Protein AF-0000000087246710 (afdb_homodimer)

Foldseek 3Di:
DDDPPPPDPPPPPPPPPPPPPPVPPPDDDFDKDKDKAKKKWKAFCDDPPHFKDWDDFDPAPQRAFTKMWGFIFIWRDQDPVPTDGFWTWTGMWGQHDNVHGKIWDWTWTATPDPPRHRKTFTWTDIDDPAWDKIWGQAMDDQAGRKTWMWTWGWDPDDDPSMTMIIIITIMMGGGDPPD/DDPPPPPDPPPPPPPPPPPPPPPPPPDDDFDKDKDKAKKKWKAFCDDPPHFKDWPDFDPAPQRAFTKMWGFIFIWRDQDPVPTDGFWTWTGMWGQHDNVHGKIWDWTWTATPDPPRHRKTFTWTDIDDDAWDKIWGCAMDDQQGRKTWMWIWGWDPDDDPSMTMIIIITIIMGGGPPPD

Organism: Triticum turgidum subsp. durum (NCBI:txid4567)

Secondary structure (DSSP, 8-state):
---------------------------B---EEEEEEEEEEEEE-SSTT--EEEEE---SGGGTT-EEEEEEEEESSS-TTTPPEEEEEEEEEEE--TTS-EEEEEEEEEE-STTTTT-EEEEEEEEESSEEEEEEEEEEGGGTT-EEEEEEEEPSSPPTTEEEEEEEEEEEEEPP---/-------------------------------EEEEEEEEEEEEE-SSTT--EEEEE---SGGGTT-EEEEEEEEESSS-TTTPPEEEEEEEEEEE--TTS--EEEEEEEEE-STTTTT-EEEEEEEE-SSEEEEEEEEEEGGGTT-EEEEEEEEPSSPPTTEEEEEEEEEEEEE-----

pLDDT: mean 86.47, std 16.84, range [35.5, 98.81]

InterPro domains:
  IPR004265 Dirigent protein [PF03018] (36-171)
  IPR004265 Dirigent protein [PTHR21495] (32-170)
  IPR044859 Allene oxide cyclase/Dirigent protein [G3DSA:2.40.480.10] (32-168)

Structure (mmCIF, N/CA/C/O backbone):
data_AF-0000000087246710-model_v1
#
loop_
_entity.id
_entity.type
_entity.pdbx_description
1 polymer 'Dirigent protein'
#
loop_
_atom_site.group_PDB
_atom_site.id
_atom_site.type_symbol
_atom_site.label_atom_id
_atom_site.label_alt_id
_atom_site.label_comp_id
_atom_site.label_asym_id
_atom_site.label_entity_id
_atom_site.label_seq_id
_atom_site.pdbx_PDB_ins_code
_atom_site.Cartn_x
_atom_site.Cartn_y
_atom_site.Cartn_z
_atom_site.occupancy
_atom_site.B_iso_or_equiv
_atom_site.auth_seq_id
_atom_site.auth_comp_id
_atom_site.auth_asym_id
_atom_site.auth_atom_id
_atom_site.pdbx_PDB_model_num
ATOM 1 N N . MET A 1 1 ? -37.062 78.188 46.312 1 36.69 1 MET A N 1
ATOM 2 C CA . MET A 1 1 ? -35.906 77.312 46.438 1 36.69 1 MET A CA 1
ATOM 3 C C . MET A 1 1 ? -35.906 76.25 45.344 1 36.69 1 MET A C 1
ATOM 5 O O . MET A 1 1 ? -36.844 75.438 45.25 1 36.69 1 MET A O 1
ATOM 9 N N . GLY A 1 2 ? -35.188 76.5 44.219 1 45.28 2 GLY A N 1
ATOM 10 C CA . GLY A 1 2 ? -35.094 75.75 42.969 1 45.28 2 GLY A CA 1
ATOM 11 C C . GLY A 1 2 ? -34.531 74.375 43.094 1 45.28 2 GLY A C 1
ATOM 12 O O . GLY A 1 2 ? -33.531 74.188 43.812 1 45.28 2 GLY A O 1
ATOM 13 N N . ARG A 1 3 ? -35.344 73.312 42.969 1 50.38 3 ARG A N 1
ATOM 14 C CA . ARG A 1 3 ? -35 71.875 43.094 1 50.38 3 ARG A CA 1
ATOM 15 C C . ARG A 1 3 ? -33.969 71.5 42.031 1 50.38 3 ARG A C 1
ATOM 17 O O . ARG A 1 3 ? -34.188 71.688 40.844 1 50.38 3 ARG A O 1
ATOM 24 N N . PRO A 1 4 ? -32.656 71.312 42.375 1 53.56 4 PRO A N 1
ATOM 25 C CA . PRO A 1 4 ? -31.672 70.875 41.375 1 53.56 4 PRO A CA 1
ATOM 26 C C . PRO A 1 4 ? -32.031 69.5 40.75 1 53.56 4 PRO A C 1
ATOM 28 O O . PRO A 1 4 ? -32.5 68.625 41.469 1 53.56 4 PRO A O 1
ATOM 31 N N . SER A 1 5 ? -32.5 69.438 39.5 1 55.38 5 SER A N 1
ATOM 32 C CA . SER A 1 5 ? -32.719 68.25 38.719 1 55.38 5 SER A CA 1
ATOM 33 C C . SER A 1 5 ? -31.422 67.438 38.562 1 55.38 5 SER A C 1
ATOM 35 O O . SER A 1 5 ? -30.422 68 38.094 1 55.38 5 SER A O 1
ATOM 37 N N . ARG A 1 6 ? -31.156 66.438 39.438 1 51.66 6 ARG A N 1
ATOM 38 C CA . ARG A 1 6 ? -29.984 65.625 39.344 1 51.66 6 ARG A CA 1
ATOM 39 C C . ARG A 1 6 ? -30 64.75 38.062 1 51.66 6 ARG A C 1
ATOM 41 O O . ARG A 1 6 ? -30.969 64.062 37.781 1 51.66 6 ARG A O 1
ATOM 48 N N . VAL A 1 7 ? -29.344 65.312 37 1 55.69 7 VAL A N 1
ATOM 49 C CA . VAL A 1 7 ? -29.109 64.5 35.781 1 55.69 7 VAL A CA 1
ATOM 50 C C . VAL A 1 7 ? -28.312 63.25 36.094 1 55.69 7 VAL A C 1
ATOM 52 O O . VAL A 1 7 ? -27.234 63.344 36.719 1 55.69 7 VAL A O 1
ATOM 55 N N . LEU A 1 8 ? -28.984 62.156 36.312 1 56.66 8 LEU A N 1
ATOM 56 C CA . LEU A 1 8 ? -28.328 60.844 36.469 1 56.66 8 LEU A CA 1
ATOM 57 C C . LEU A 1 8 ? -27.469 60.5 35.281 1 56.66 8 LEU A C 1
ATOM 59 O O . LEU A 1 8 ? -27.953 60.562 34.125 1 56.66 8 LEU A O 1
ATOM 63 N N . PRO A 1 9 ? -26.078 60.531 35.344 1 56.28 9 PRO A N 1
ATOM 64 C CA . PRO A 1 9 ? -25.234 60.125 34.219 1 56.28 9 PRO A CA 1
ATOM 65 C C . PRO A 1 9 ? -25.5 58.719 33.781 1 56.28 9 PRO A C 1
ATOM 67 O O . PRO A 1 9 ? -25.703 57.812 34.594 1 56.28 9 PRO A O 1
ATOM 70 N N . ILE A 1 10 ? -26.172 58.469 32.625 1 57 10 ILE A N 1
ATOM 71 C CA . ILE A 1 10 ? -26.297 57.188 31.969 1 57 10 ILE A CA 1
ATOM 72 C C . ILE A 1 10 ? -24.906 56.625 31.672 1 57 10 ILE A C 1
ATOM 74 O O . ILE A 1 10 ? -24.141 57.219 30.922 1 57 10 ILE A O 1
ATOM 78 N N . ILE A 1 11 ? -24.312 55.844 32.625 1 55 11 ILE A N 1
ATOM 79 C CA . ILE A 1 11 ? -23.094 55.062 32.344 1 55 11 ILE A CA 1
ATOM 80 C C . ILE A 1 11 ? -23.344 54.094 31.172 1 55 11 ILE A C 1
ATOM 82 O O . ILE A 1 11 ? -24.172 53.188 31.281 1 55 11 ILE A O 1
ATOM 86 N N . LEU A 1 12 ? -23.031 54.5 29.938 1 54.19 12 LEU A N 1
ATOM 87 C CA . LEU A 1 12 ? -22.969 53.594 28.766 1 54.19 12 LEU A CA 1
ATOM 88 C C . LEU A 1 12 ? -21.969 52.5 29 1 54.19 12 LEU A C 1
ATOM 90 O O . LEU A 1 12 ? -20.75 52.719 29.047 1 54.19 12 LEU A O 1
ATOM 94 N N . VAL A 1 13 ? -22.375 51.375 29.688 1 51.31 13 VAL A N 1
ATOM 95 C CA . VAL A 1 13 ? -21.562 50.188 29.75 1 51.31 13 VAL A CA 1
ATOM 96 C C . VAL A 1 13 ? -21.328 49.625 28.344 1 51.31 13 VAL A C 1
ATOM 98 O O . VAL A 1 13 ? -22.266 49.156 27.688 1 51.31 13 VAL A O 1
ATOM 101 N N . LEU A 1 14 ? -20.297 50.062 27.672 1 52.59 14 LEU A N 1
ATOM 102 C CA . LEU A 1 14 ? -19.781 49.438 26.469 1 52.59 14 LEU A CA 1
ATOM 103 C C . LEU A 1 14 ? -19.438 47.969 26.734 1 52.59 14 LEU A C 1
ATOM 105 O O . LEU A 1 14 ? -18.5 47.656 27.469 1 52.59 14 LEU A O 1
ATOM 109 N N . HIS A 1 15 ? -20.422 47.094 26.578 1 53.16 15 HIS A N 1
ATOM 110 C CA . HIS A 1 15 ? -20.141 45.656 26.5 1 53.16 15 HIS A CA 1
ATOM 111 C C . HIS A 1 15 ? -19.172 45.344 25.359 1 53.16 15 HIS A C 1
ATOM 113 O O . HIS A 1 15 ? -19.531 45.469 24.188 1 53.16 15 HIS A O 1
ATOM 119 N N . PHE A 1 16 ? -17.844 45.375 25.594 1 48.47 16 PHE A N 1
ATOM 120 C CA . PHE A 1 16 ? -16.859 44.781 24.719 1 48.47 16 PHE A CA 1
ATOM 121 C C . PHE A 1 16 ? -17.109 43.312 24.516 1 48.47 16 PHE A C 1
ATOM 123 O O . PHE A 1 16 ? -16.922 42.5 25.438 1 48.47 16 PHE A O 1
ATOM 130 N N . ILE A 1 17 ? -18.016 42.906 23.562 1 49 17 ILE A N 1
ATOM 131 C CA . ILE A 1 17 ? -18.109 41.531 23.109 1 49 17 ILE A CA 1
ATOM 132 C C . ILE A 1 17 ? -16.734 41.062 22.609 1 49 17 ILE A C 1
ATOM 134 O O . ILE A 1 17 ? -16.266 41.5 21.547 1 49 17 ILE A O 1
ATOM 138 N N . LEU A 1 18 ? -15.789 40.688 23.469 1 47.12 18 LEU A N 1
ATOM 139 C CA . LEU A 1 18 ? -14.664 39.844 23.016 1 47.12 18 LEU A CA 1
ATOM 140 C C . LEU A 1 18 ? -15.148 38.656 22.203 1 47.12 18 LEU A C 1
ATOM 142 O O . LEU A 1 18 ? -15.734 37.719 22.75 1 47.12 18 LEU A O 1
ATOM 146 N N . SER A 1 19 ? -15.414 38.906 20.922 1 50.22 19 SER A N 1
ATOM 147 C CA . SER A 1 19 ? -15.531 37.781 20.016 1 50.22 19 SER A CA 1
ATOM 148 C C . SER A 1 19 ? -14.32 36.844 20.109 1 50.22 19 SER A C 1
ATOM 150 O O . SER A 1 19 ? -13.234 37.188 19.656 1 50.22 19 SER A O 1
ATOM 152 N N . MET A 1 20 ? -14.141 36.156 21.203 1 47.19 20 MET A N 1
ATOM 153 C CA . MET A 1 20 ? -13.18 35.062 21.062 1 47.19 20 MET A CA 1
ATOM 154 C C . MET A 1 20 ? -13.43 34.281 19.781 1 47.19 20 MET A C 1
ATOM 156 O O . MET A 1 20 ? -14.469 33.594 19.641 1 47.19 20 MET A O 1
ATOM 160 N N . ALA A 1 21 ? -12.836 34.719 18.656 1 50.16 21 ALA A N 1
ATOM 161 C CA . ALA A 1 21 ? -12.773 33.812 17.516 1 50.16 21 ALA A CA 1
ATOM 162 C C . ALA A 1 21 ? -12.305 32.438 17.953 1 50.16 21 ALA A C 1
ATOM 164 O O . ALA A 1 21 ? -11.164 32.25 18.391 1 50.16 21 ALA A O 1
ATOM 165 N N . SER A 1 22 ? -13.133 31.625 18.438 1 50.34 22 SER A N 1
ATOM 166 C CA . SER A 1 22 ? -12.703 30.234 18.594 1 50.34 22 SER A CA 1
ATOM 167 C C . SER A 1 22 ? -12.102 29.703 17.297 1 50.34 22 SER A C 1
ATOM 169 O O . SER A 1 22 ? -12.648 29.922 16.203 1 50.34 22 SER A O 1
ATOM 171 N N . PRO A 1 23 ? -10.797 29.547 17.203 1 50.5 23 PRO A N 1
ATOM 172 C CA . PRO A 1 23 ? -10.398 28.875 15.961 1 50.5 23 PRO A CA 1
ATOM 173 C C . PRO A 1 23 ? -11.398 27.828 15.5 1 50.5 23 PRO A C 1
ATOM 175 O O . PRO A 1 23 ? -11.805 26.969 16.297 1 50.5 23 PRO A O 1
ATOM 178 N N . SER A 1 24 ? -12.32 28.203 14.734 1 50.56 24 SER A N 1
ATOM 179 C CA . SER A 1 24 ? -13.266 27.25 14.18 1 50.56 24 SER A CA 1
ATOM 180 C C . SER A 1 24 ? -12.562 25.953 13.766 1 50.56 24 SER A C 1
ATOM 182 O O . SER A 1 24 ? -11.734 25.953 12.852 1 50.56 24 SER A O 1
ATOM 184 N N . LEU A 1 25 ? -12.125 25.172 14.734 1 54.28 25 LEU A N 1
ATOM 185 C CA . LEU A 1 25 ? -11.719 23.812 14.359 1 54.28 25 LEU A CA 1
ATOM 186 C C . LEU A 1 25 ? -12.688 23.219 13.344 1 54.28 25 LEU A C 1
ATOM 188 O O . LEU A 1 25 ? -13.859 23 13.656 1 54.28 25 LEU A O 1
ATOM 192 N N . SER A 1 26 ? -12.586 23.719 12.141 1 62.59 26 SER A N 1
ATOM 193 C CA . SER A 1 26 ? -13.5 23.25 11.109 1 62.59 26 SER A CA 1
ATOM 194 C C . SER A 1 26 ? -13.391 21.75 10.914 1 62.59 26 SER A C 1
ATOM 196 O O . SER A 1 26 ? -12.297 21.219 10.672 1 62.59 26 SER A O 1
ATOM 198 N N . CYS A 1 27 ? -14.172 21 11.664 1 74.81 27 CYS A N 1
ATOM 199 C CA . CYS A 1 27 ? -14.352 19.562 11.461 1 74.81 27 CYS A CA 1
ATOM 200 C C . CYS A 1 27 ? -14.82 19.266 10.039 1 74.81 27 CYS A C 1
ATOM 202 O O . CYS A 1 27 ? -15.75 19.906 9.547 1 74.81 27 CYS A O 1
ATOM 204 N N . VAL A 1 28 ? -13.984 18.562 9.312 1 73.69 28 VAL A N 1
ATOM 205 C CA . VAL A 1 28 ? -14.328 18.156 7.953 1 73.69 28 VAL A CA 1
ATOM 206 C C . VAL A 1 28 ? -14.859 16.719 7.957 1 73.69 28 VAL A C 1
ATOM 208 O O . VAL A 1 28 ? -14.328 15.859 8.656 1 73.69 28 VAL A O 1
ATOM 211 N N . ILE A 1 29 ? -15.992 16.578 7.383 1 71.94 29 ILE A N 1
ATOM 212 C CA . ILE A 1 29 ? -16.5 15.234 7.109 1 71.94 29 ILE A CA 1
ATOM 213 C C . ILE A 1 29 ? -16.391 14.938 5.617 1 71.94 29 ILE A C 1
ATOM 215 O O . ILE A 1 29 ? -17.188 15.453 4.816 1 71.94 29 ILE A O 1
ATOM 219 N N . PRO A 1 30 ? -15.469 14.141 5.273 1 74.5 30 PRO A N 1
ATOM 220 C CA . PRO A 1 30 ? -15.312 13.867 3.842 1 74.5 30 PRO A CA 1
ATOM 221 C C . PRO A 1 30 ? -16.484 13.07 3.266 1 74.5 30 PRO A C 1
ATOM 223 O O . PRO A 1 30 ? -17.062 12.234 3.955 1 74.5 30 PRO A O 1
ATOM 226 N N . CYS A 1 31 ? -16.844 13.398 2.01 1 82.5 31 CYS A N 1
ATOM 227 C CA . CYS A 1 31 ? -17.844 12.641 1.288 1 82.5 31 CYS A CA 1
ATOM 228 C C . CYS A 1 31 ? -17.266 11.352 0.727 1 82.5 31 CYS A C 1
ATOM 230 O O . CYS A 1 31 ? -16.234 11.375 0.053 1 82.5 31 CYS A O 1
ATOM 232 N N . GLU A 1 32 ? -17.984 10.281 1.016 1 88.31 32 GLU A N 1
ATOM 233 C CA . GLU A 1 32 ? -17.469 8.992 0.562 1 88.31 32 GLU A CA 1
ATOM 234 C C . GLU A 1 32 ? -18.375 8.383 -0.505 1 88.31 32 GLU A C 1
ATOM 236 O O . GLU A 1 32 ? -19.594 8.594 -0.497 1 88.31 32 GLU A O 1
ATOM 241 N N . SER A 1 33 ? -17.703 7.723 -1.47 1 93.38 33 SER A N 1
ATOM 242 C CA . SER A 1 33 ? -18.375 6.887 -2.455 1 93.38 33 SER A CA 1
ATOM 243 C C . SER A 1 33 ? -18.172 5.406 -2.16 1 93.38 33 SER A C 1
ATOM 245 O O . SER A 1 33 ? -17.172 5.02 -1.562 1 93.38 33 SER A O 1
ATOM 247 N N . GLU A 1 34 ? -19.172 4.672 -2.594 1 95.38 34 GLU A N 1
ATOM 248 C CA . GLU A 1 34 ? -19.141 3.225 -2.389 1 95.38 34 GLU A CA 1
ATOM 249 C C . GLU A 1 34 ? -18.797 2.492 -3.684 1 95.38 34 GLU A C 1
ATOM 251 O O . GLU A 1 34 ? -19.203 2.922 -4.77 1 95.38 34 GLU A O 1
ATOM 256 N N . ILE A 1 35 ? -18.125 1.348 -3.551 1 95.44 35 ILE A N 1
ATOM 257 C CA . ILE A 1 35 ? -17.844 0.521 -4.719 1 95.44 35 ILE A CA 1
ATOM 258 C C . ILE A 1 35 ? -17.969 -0.956 -4.348 1 95.44 35 ILE A C 1
ATOM 260 O O . ILE A 1 35 ? -17.562 -1.363 -3.254 1 95.44 35 ILE A O 1
ATOM 264 N N . ASN A 1 36 ? -18.594 -1.71 -5.23 1 97.94 36 ASN A N 1
ATOM 265 C CA . ASN A 1 36 ? -18.656 -3.166 -5.203 1 97.94 36 ASN A CA 1
ATOM 266 C C . ASN A 1 36 ? -18.125 -3.779 -6.492 1 97.94 36 ASN A C 1
ATOM 268 O O . ASN A 1 36 ? -18.531 -3.396 -7.586 1 97.94 36 ASN A O 1
ATOM 272 N N . LEU A 1 37 ? -17.188 -4.688 -6.332 1 97.69 37 LEU A N 1
ATOM 273 C CA . LEU A 1 37 ? -16.609 -5.367 -7.488 1 97.69 37 LEU A CA 1
ATOM 274 C C . LEU A 1 37 ? -16.562 -6.875 -7.262 1 97.69 37 LEU A C 1
ATOM 276 O O . LEU A 1 37 ? -16.375 -7.332 -6.133 1 97.69 37 LEU A O 1
ATOM 280 N N . ARG A 1 38 ? -16.75 -7.562 -8.289 1 98.5 38 ARG A N 1
ATOM 281 C CA . ARG A 1 38 ? -16.453 -8.992 -8.344 1 98.5 38 ARG A CA 1
ATOM 282 C C . ARG A 1 38 ? -15.344 -9.281 -9.352 1 98.5 38 ARG A C 1
ATOM 284 O O . ARG A 1 38 ? -15.531 -9.078 -10.555 1 98.5 38 ARG A O 1
ATOM 291 N N . LEU A 1 39 ? -14.234 -9.773 -8.875 1 98.62 39 LEU A N 1
ATOM 292 C CA . LEU A 1 39 ? -13.062 -10.055 -9.695 1 98.62 39 LEU A CA 1
ATOM 293 C C . LEU A 1 39 ? -12.461 -11.406 -9.328 1 98.62 39 LEU A C 1
ATOM 295 O O . LEU A 1 39 ? -13.008 -12.133 -8.492 1 98.62 39 LEU A O 1
ATOM 299 N N . TYR A 1 40 ? -11.32 -11.711 -10.008 1 98.06 40 TYR A N 1
ATOM 300 C CA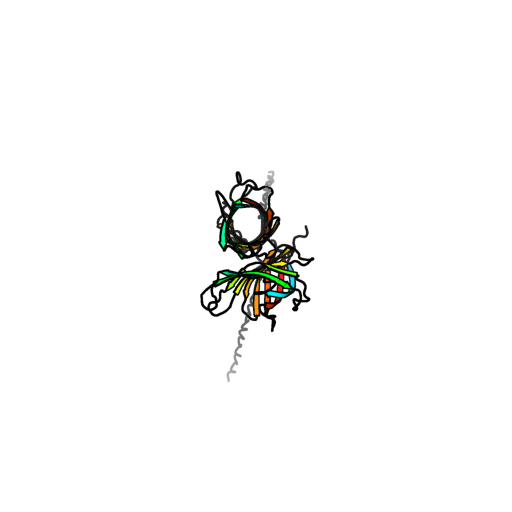 . TYR A 1 40 ? -10.68 -13 -9.773 1 98.06 40 TYR A CA 1
ATOM 301 C C . TYR A 1 40 ? -9.172 -12.859 -9.695 1 98.06 40 TYR A C 1
ATOM 303 O O . TYR A 1 40 ? -8.547 -12.266 -10.578 1 98.06 40 TYR A O 1
ATOM 311 N N . LEU A 1 41 ? -8.672 -13.398 -8.648 1 97.88 41 LEU A N 1
ATOM 312 C CA . LEU A 1 41 ? -7.227 -13.422 -8.438 1 97.88 41 LEU A CA 1
ATOM 313 C C . LEU A 1 41 ? -6.605 -14.672 -9.047 1 97.88 41 LEU A C 1
ATOM 315 O O . LEU A 1 41 ? -7 -15.789 -8.703 1 97.88 41 LEU A O 1
ATOM 319 N N . HIS A 1 42 ? -5.602 -14.422 -9.891 1 97.12 42 HIS A N 1
ATOM 320 C CA . HIS A 1 42 ? -4.945 -15.523 -10.594 1 97.12 42 HIS A CA 1
ATOM 321 C C . HIS A 1 42 ? -3.482 -15.641 -10.18 1 97.12 42 HIS A C 1
ATOM 323 O O . HIS A 1 42 ? -2.648 -14.828 -10.586 1 97.12 42 HIS A O 1
ATOM 329 N N . GLN A 1 43 ? -3.227 -16.672 -9.414 1 95.81 43 GLN A N 1
ATOM 330 C CA . GLN A 1 43 ? -1.883 -16.922 -8.906 1 95.81 43 GLN A CA 1
ATOM 331 C C . GLN A 1 43 ? -1.205 -18.047 -9.695 1 95.81 43 GLN A C 1
ATOM 333 O O . GLN A 1 43 ? -1.763 -19.141 -9.836 1 95.81 43 GLN A O 1
ATOM 338 N N . ILE A 1 44 ? -0.019 -17.734 -10.172 1 94.88 44 ILE A N 1
ATOM 339 C CA . ILE A 1 44 ? 0.782 -18.734 -10.883 1 94.88 44 ILE A CA 1
ATOM 340 C C . ILE A 1 44 ? 2.105 -18.938 -10.156 1 94.88 44 ILE A C 1
ATOM 342 O O . ILE A 1 44 ? 3.035 -18.141 -10.289 1 94.88 44 ILE A O 1
ATOM 346 N N . ALA A 1 45 ? 2.189 -20.047 -9.438 1 89.62 45 ALA A N 1
ATOM 347 C CA . ALA A 1 45 ? 3.336 -20.312 -8.57 1 89.62 45 ALA A CA 1
ATOM 348 C C . ALA A 1 45 ? 4.465 -20.984 -9.352 1 89.62 45 ALA A C 1
ATOM 350 O O . ALA A 1 45 ? 5.633 -20.891 -8.961 1 89.62 45 ALA A O 1
ATOM 351 N N . ALA A 1 46 ? 4.086 -21.594 -10.414 1 85.94 46 ALA A N 1
ATOM 352 C CA . ALA A 1 46 ? 5.094 -22.312 -11.188 1 85.94 46 ALA A CA 1
ATOM 353 C C . ALA A 1 46 ? 4.695 -22.391 -12.656 1 85.94 46 ALA A C 1
ATOM 355 O O . ALA A 1 46 ? 3.508 -22.359 -12.992 1 85.94 46 ALA A O 1
ATOM 356 N N . GLY A 1 47 ? 5.812 -22.516 -13.523 1 85.12 47 GLY A N 1
ATOM 357 C CA . GLY A 1 47 ? 5.57 -22.656 -14.953 1 85.12 47 GLY A CA 1
ATOM 358 C C . GLY A 1 47 ? 5.559 -21.328 -15.68 1 85.12 47 GLY A C 1
ATOM 359 O O . GLY A 1 47 ? 6.109 -20.328 -15.195 1 85.12 47 GLY A O 1
ATOM 360 N N . SER A 1 48 ? 4.98 -21.328 -16.859 1 86.31 48 SER A N 1
ATOM 361 C CA . SER A 1 48 ? 4.922 -20.125 -17.688 1 86.31 48 SER A CA 1
ATOM 362 C C . SER A 1 48 ? 3.984 -19.078 -17.078 1 86.31 48 SER A C 1
ATOM 364 O O . SER A 1 48 ? 2.893 -19.422 -16.609 1 86.31 48 SER A O 1
ATOM 366 N N . GLY A 1 49 ? 4.559 -17.859 -16.953 1 89.44 49 GLY A N 1
ATOM 367 C CA . GLY A 1 49 ? 3.719 -16.781 -16.453 1 89.44 49 GLY A CA 1
ATOM 368 C C . GLY A 1 49 ? 3.766 -16.656 -14.938 1 89.44 49 GLY A C 1
ATOM 369 O O . GLY A 1 49 ? 2.873 -16.062 -14.336 1 89.44 49 GLY A O 1
ATOM 370 N N . THR A 1 50 ? 4.777 -17.312 -14.398 1 92.62 50 THR A N 1
ATOM 371 C CA . THR A 1 50 ? 4.941 -17.25 -12.953 1 92.62 50 THR A CA 1
ATOM 372 C C . THR A 1 50 ? 4.918 -15.797 -12.469 1 92.62 50 THR A C 1
ATOM 374 O O . THR A 1 50 ? 5.605 -14.938 -13.031 1 92.62 50 THR A O 1
ATOM 377 N N . ASN A 1 51 ? 4.066 -15.578 -11.477 1 96.25 51 ASN A N 1
ATOM 378 C CA . ASN A 1 51 ? 3.891 -14.203 -11.023 1 96.25 51 ASN A CA 1
ATOM 379 C C . ASN A 1 51 ? 4.051 -14.094 -9.508 1 96.25 51 ASN A C 1
ATOM 381 O O . ASN A 1 51 ? 3.404 -13.258 -8.875 1 96.25 51 ASN A O 1
ATOM 385 N N . GLN A 1 52 ? 4.797 -14.969 -9 1 96 52 GLN A N 1
ATOM 386 C CA . GLN A 1 52 ? 5.27 -14.883 -7.621 1 96 52 GLN A CA 1
ATOM 387 C C . GLN A 1 52 ? 6.617 -15.586 -7.461 1 96 52 GLN A C 1
ATOM 389 O O . GLN A 1 52 ? 6.984 -16.438 -8.273 1 96 52 GLN A O 1
ATOM 394 N N . VAL A 1 53 ? 7.367 -15.188 -6.434 1 94.94 53 VAL A N 1
ATOM 395 C CA . VAL A 1 53 ? 8.656 -15.805 -6.164 1 94.94 53 VAL A CA 1
ATOM 396 C C . VAL A 1 53 ? 8.922 -15.828 -4.664 1 94.94 53 VAL A C 1
ATOM 398 O O . VAL A 1 53 ? 8.727 -14.82 -3.979 1 94.94 53 VAL A O 1
ATOM 401 N N . ALA A 1 54 ? 9.328 -17.016 -4.207 1 94.75 54 ALA A N 1
ATOM 402 C CA . ALA A 1 54 ? 9.773 -17.094 -2.818 1 94.75 54 ALA A CA 1
ATOM 403 C C . ALA A 1 54 ? 11.133 -16.406 -2.643 1 94.75 54 ALA A C 1
ATOM 405 O O . ALA A 1 54 ? 12.07 -16.688 -3.391 1 94.75 54 ALA A O 1
ATOM 406 N N . ILE A 1 55 ? 11.172 -15.539 -1.64 1 95.25 55 ILE A N 1
ATOM 407 C CA . ILE A 1 55 ? 12.438 -14.844 -1.458 1 95.25 55 ILE A CA 1
ATOM 408 C C . ILE A 1 55 ? 13.102 -15.305 -0.164 1 95.25 55 ILE A C 1
ATOM 410 O O . ILE A 1 55 ? 14.312 -15.141 0.012 1 95.25 55 ILE A O 1
ATOM 414 N N . VAL A 1 56 ? 12.422 -15.805 0.779 1 94.56 56 VAL A N 1
ATOM 415 C CA . VAL A 1 56 ? 12.906 -16.469 1.985 1 94.56 56 VAL A CA 1
ATOM 416 C C . VAL A 1 56 ? 12.234 -17.828 2.133 1 94.56 56 VAL A C 1
ATOM 418 O O . VAL A 1 56 ? 11.016 -17.922 2.246 1 94.56 56 VAL A O 1
ATOM 421 N N . ALA A 1 57 ? 13.07 -18.828 2.053 1 93.5 57 ALA A N 1
ATOM 422 C CA . ALA A 1 57 ? 12.57 -20.172 2.305 1 93.5 57 ALA A CA 1
ATOM 423 C C . ALA A 1 57 ? 12.727 -20.547 3.775 1 93.5 57 ALA A C 1
ATOM 425 O O . ALA A 1 57 ? 13.711 -20.172 4.414 1 93.5 57 ALA A O 1
ATOM 426 N N . SER A 1 58 ? 11.695 -21.266 4.227 1 94.25 58 SER A N 1
ATOM 427 C CA . SER A 1 58 ? 11.742 -21.703 5.613 1 94.25 58 SER A CA 1
ATOM 428 C C . SER A 1 58 ? 11.828 -23.234 5.703 1 94.25 58 SER A C 1
ATOM 430 O O . SER A 1 58 ? 11.18 -23.938 4.926 1 94.25 58 SER A O 1
ATOM 432 N N . ASN A 1 59 ? 12.578 -23.656 6.711 1 94.06 59 ASN A N 1
ATOM 433 C CA . ASN A 1 59 ? 12.664 -25.078 7 1 94.06 59 ASN A CA 1
ATOM 434 C C . ASN A 1 59 ? 11.758 -25.469 8.164 1 94.06 59 ASN A C 1
ATOM 436 O O . ASN A 1 59 ? 11.766 -26.625 8.602 1 94.06 59 ASN A O 1
ATOM 440 N N . GLN A 1 60 ? 11.047 -24.609 8.578 1 93.19 60 GLN A N 1
ATOM 441 C CA . GLN A 1 60 ? 10.141 -24.891 9.68 1 93.19 60 GLN A CA 1
ATOM 442 C C . GLN A 1 60 ? 8.93 -25.688 9.211 1 93.19 60 GLN A C 1
ATOM 444 O O . GLN A 1 60 ? 8.562 -25.641 8.039 1 93.19 60 GLN A O 1
ATOM 449 N N . PRO A 1 61 ? 8.32 -26.375 10.18 1 91.19 61 PRO A N 1
ATOM 450 C CA . PRO A 1 61 ? 7.082 -27.078 9.812 1 91.19 61 PRO A CA 1
ATOM 451 C C . PRO A 1 61 ? 6.07 -26.141 9.141 1 91.19 61 PRO A C 1
ATOM 453 O O . PRO A 1 61 ? 5.965 -24.969 9.5 1 91.19 61 PRO A O 1
ATOM 456 N N . ALA A 1 62 ? 5.414 -26.703 8.117 1 89.06 62 ALA A N 1
ATOM 457 C CA . ALA A 1 62 ? 4.355 -26.016 7.379 1 89.06 62 ALA A CA 1
ATOM 458 C C . ALA A 1 62 ? 4.91 -24.828 6.598 1 89.06 62 ALA A C 1
ATOM 460 O O . ALA A 1 62 ? 4.148 -24.016 6.066 1 89.06 62 ALA A O 1
ATOM 461 N N . GLY A 1 63 ? 6.211 -24.703 6.609 1 92.94 63 GLY A N 1
ATOM 462 C CA . GLY A 1 63 ? 6.828 -23.609 5.891 1 92.94 63 GLY A CA 1
ATOM 463 C C . GLY A 1 63 ? 6.723 -22.281 6.621 1 92.94 63 GLY A C 1
ATOM 464 O O . GLY A 1 63 ? 6.816 -21.219 6.004 1 92.94 63 GLY A O 1
ATOM 465 N N . PHE A 1 64 ? 6.559 -22.359 7.996 1 95.25 64 PHE A N 1
ATOM 466 C CA . PHE A 1 64 ? 6.438 -21.156 8.812 1 95.25 64 PHE A CA 1
ATOM 467 C C . PHE A 1 64 ? 7.609 -20.203 8.578 1 95.25 64 PHE A C 1
ATOM 469 O O . PHE A 1 64 ? 8.766 -20.609 8.711 1 95.25 64 PHE A O 1
ATOM 476 N N . GLY A 1 65 ? 7.246 -19.031 8.039 1 95.88 65 GLY A N 1
ATOM 477 C CA . GLY A 1 65 ? 8.289 -18.047 7.797 1 95.88 65 GLY A CA 1
ATOM 478 C C . GLY A 1 65 ? 8.625 -17.875 6.328 1 95.88 65 GLY A C 1
ATOM 479 O O . GLY A 1 65 ? 9.328 -16.938 5.949 1 95.88 65 GLY A O 1
ATOM 480 N N . THR A 1 66 ? 8.188 -18.797 5.504 1 96.06 66 THR A N 1
ATOM 481 C CA . THR A 1 66 ? 8.398 -18.609 4.074 1 96.06 66 THR A CA 1
ATOM 482 C C . THR A 1 66 ? 7.82 -17.266 3.611 1 96.06 66 THR A C 1
ATOM 484 O O . THR A 1 66 ? 6.707 -16.906 3.996 1 96.06 66 THR A O 1
ATOM 487 N N . THR A 1 67 ? 8.641 -16.516 2.891 1 96.5 67 THR A N 1
ATOM 488 C CA . THR A 1 67 ? 8.25 -15.203 2.41 1 96.5 67 THR A CA 1
ATOM 489 C C . THR A 1 67 ? 8.375 -15.125 0.891 1 96.5 67 THR A C 1
ATOM 491 O O . THR A 1 67 ? 9.359 -15.594 0.318 1 96.5 67 THR A O 1
ATOM 494 N N . ALA A 1 68 ? 7.336 -14.562 0.3 1 96.56 68 ALA A N 1
ATOM 495 C CA . ALA A 1 68 ? 7.324 -14.445 -1.156 1 96.56 68 ALA A CA 1
ATOM 496 C C . ALA A 1 68 ? 6.867 -13.055 -1.595 1 96.56 68 ALA A C 1
ATOM 498 O O . ALA A 1 68 ? 6.305 -12.305 -0.798 1 96.56 68 ALA A O 1
ATOM 499 N N . VAL A 1 69 ? 7.27 -12.711 -2.85 1 97.81 69 VAL A N 1
ATOM 500 C CA . VAL A 1 69 ? 6.816 -11.508 -3.535 1 97.81 69 VAL A CA 1
ATOM 501 C C . VAL A 1 69 ? 5.844 -11.883 -4.652 1 97.81 69 VAL A C 1
ATOM 503 O O . VAL A 1 69 ? 6.02 -12.898 -5.324 1 97.81 69 VAL A O 1
ATOM 506 N N . ASN A 1 70 ? 4.801 -11.008 -4.723 1 97.38 70 ASN A N 1
ATOM 507 C CA . ASN A 1 70 ? 3.807 -11.359 -5.73 1 97.38 70 ASN A CA 1
ATOM 508 C C . ASN A 1 70 ? 3.555 -10.211 -6.703 1 97.38 70 ASN A C 1
ATOM 510 O O . ASN A 1 70 ? 3.787 -9.047 -6.367 1 97.38 70 ASN A O 1
ATOM 514 N N . ASP A 1 71 ? 3.16 -10.484 -7.863 1 97.88 71 ASP A N 1
ATOM 515 C CA . ASP A 1 71 ? 2.576 -9.695 -8.945 1 97.88 71 ASP A CA 1
ATOM 516 C C . ASP A 1 71 ? 1.409 -10.438 -9.594 1 97.88 71 ASP A C 1
ATOM 518 O O . ASP A 1 71 ? 1.362 -10.586 -10.82 1 97.88 71 ASP A O 1
ATOM 522 N N . TRP A 1 72 ? 0.47 -10.789 -8.773 1 97.88 72 TRP A N 1
ATOM 523 C CA . TRP A 1 72 ? -0.638 -11.609 -9.242 1 97.88 72 TRP A CA 1
ATOM 524 C C . TRP A 1 72 ? -1.569 -10.812 -10.148 1 97.88 72 TRP A C 1
ATOM 526 O O . TRP A 1 72 ? -1.846 -9.641 -9.875 1 97.88 72 TRP A O 1
ATOM 536 N N . THR A 1 73 ? -2.092 -11.539 -11.125 1 97.81 73 THR A N 1
ATOM 537 C CA . THR A 1 73 ? -3.074 -10.859 -11.969 1 97.81 73 THR A CA 1
ATOM 538 C C . THR A 1 73 ? -4.465 -10.938 -11.344 1 97.81 73 THR A C 1
ATOM 540 O O . THR A 1 73 ? -4.824 -11.953 -10.734 1 97.81 73 THR A O 1
ATOM 543 N N . VAL A 1 74 ? -5.164 -9.859 -11.477 1 98.5 74 VAL A N 1
ATOM 544 C CA . VAL A 1 74 ? -6.59 -9.797 -11.172 1 98.5 74 VAL A CA 1
ATOM 545 C C . VAL A 1 74 ? -7.387 -9.664 -12.469 1 98.5 74 VAL A C 1
ATOM 547 O O . VAL A 1 74 ? -7.16 -8.742 -13.25 1 98.5 74 VAL A O 1
ATOM 550 N N . ILE A 1 75 ? -8.32 -10.57 -12.664 1 98 75 ILE A N 1
ATOM 551 C CA . ILE A 1 75 ? -9 -10.672 -13.953 1 98 75 ILE A CA 1
ATOM 552 C C . ILE A 1 75 ? -10.508 -10.531 -13.758 1 98 75 ILE A C 1
ATOM 554 O O . ILE A 1 75 ? -11.016 -10.703 -12.648 1 98 75 ILE A O 1
ATOM 558 N N . ASP A 1 76 ? -11.211 -10.234 -14.867 1 97.81 76 ASP A N 1
ATOM 559 C CA . ASP A 1 76 ? -12.617 -9.844 -14.766 1 97.81 76 ASP A CA 1
ATOM 560 C C . ASP A 1 76 ? -13.531 -11.047 -14.977 1 97.81 76 ASP A C 1
ATOM 562 O O . ASP A 1 76 ? -14.75 -10.891 -15.102 1 97.81 76 ASP A O 1
ATOM 566 N N . GLY A 1 77 ? -12.961 -12.297 -15.078 1 97.12 77 GLY A N 1
ATOM 567 C CA . GLY A 1 77 ? -13.719 -13.531 -15.188 1 97.12 77 GLY A CA 1
ATOM 568 C C . GLY A 1 77 ? -12.953 -14.742 -14.672 1 97.12 77 GLY A C 1
ATOM 569 O O . GLY A 1 77 ? -11.742 -14.68 -14.477 1 97.12 77 GLY A O 1
ATOM 570 N N . PRO A 1 78 ? -13.641 -15.828 -14.477 1 95.31 78 PRO A N 1
ATOM 571 C CA . PRO A 1 78 ? -13.031 -16.984 -13.828 1 95.31 78 PRO A CA 1
ATOM 572 C C . PRO A 1 78 ? -12.109 -17.781 -14.766 1 95.31 78 PRO A C 1
ATOM 574 O O . PRO A 1 78 ? -11.359 -18.641 -14.312 1 95.31 78 PRO A O 1
ATOM 577 N N . ASN A 1 79 ? -12.18 -17.469 -16.094 1 94.5 79 ASN A N 1
ATOM 578 C CA . ASN A 1 79 ? -11.359 -18.188 -17.062 1 94.5 79 ASN A CA 1
ATOM 579 C C . ASN A 1 79 ? -10.195 -17.328 -17.547 1 94.5 79 ASN A C 1
ATOM 581 O O . ASN A 1 79 ? -10.383 -16.422 -18.375 1 94.5 79 ASN A O 1
ATOM 585 N N . PRO A 1 80 ? -9.008 -17.688 -17.094 1 93.75 80 PRO A N 1
ATOM 586 C CA . PRO A 1 80 ? -7.855 -16.859 -17.484 1 93.75 80 PRO A CA 1
ATOM 587 C C . PRO A 1 80 ? -7.637 -16.812 -18.984 1 93.75 80 PRO A C 1
ATOM 589 O O . PRO A 1 80 ? -7.035 -15.867 -19.5 1 93.75 80 PRO A O 1
ATOM 592 N N . GLY A 1 81 ? -8.078 -17.766 -19.719 1 92.88 81 GLY A N 1
ATOM 593 C CA . GLY A 1 81 ? -7.883 -17.812 -21.156 1 92.88 81 GLY A CA 1
ATOM 594 C C . GLY A 1 81 ? -8.703 -16.766 -21.891 1 92.88 81 GLY A C 1
ATOM 595 O O . GLY A 1 81 ? -8.367 -16.391 -23.031 1 92.88 81 GLY A O 1
ATOM 596 N N . THR A 1 82 ? -9.727 -16.266 -21.281 1 95.62 82 THR A N 1
ATOM 597 C CA . THR A 1 82 ? -10.625 -15.344 -21.969 1 95.62 82 THR A CA 1
ATOM 598 C C . THR A 1 82 ? -10.773 -14.039 -21.188 1 95.62 82 THR A C 1
ATOM 600 O O . THR A 1 82 ? -11.258 -13.039 -21.734 1 95.62 82 THR A O 1
ATOM 603 N N . ALA A 1 83 ? -10.375 -14.078 -20 1 96.19 83 ALA A N 1
ATOM 604 C CA . ALA A 1 83 ? -10.562 -12.914 -19.141 1 96.19 83 ALA A CA 1
ATOM 605 C C . ALA A 1 83 ? -9.547 -11.828 -19.453 1 96.19 83 ALA A C 1
ATOM 607 O O . ALA A 1 83 ? -8.508 -12.094 -20.078 1 96.19 83 ALA A O 1
ATOM 608 N N . THR A 1 84 ? -9.969 -10.602 -19.078 1 96.81 84 THR A N 1
ATOM 609 C CA . THR A 1 84 ? -9.086 -9.445 -19.188 1 96.81 84 THR A CA 1
ATOM 610 C C . THR A 1 84 ? -8.461 -9.102 -17.844 1 96.81 84 THR A C 1
ATOM 612 O O . THR A 1 84 ? -9.141 -9.133 -16.812 1 96.81 84 THR A O 1
ATOM 615 N N . ILE A 1 85 ? -7.141 -8.797 -17.922 1 97.06 85 ILE A N 1
ATOM 616 C CA . ILE A 1 85 ? -6.477 -8.312 -16.703 1 97.06 85 ILE A CA 1
ATOM 617 C C . ILE A 1 85 ? -6.938 -6.891 -16.406 1 97.06 85 ILE A C 1
ATOM 619 O O . ILE A 1 85 ? -6.82 -6 -17.25 1 97.06 85 ILE A O 1
ATOM 623 N N . VAL A 1 86 ? -7.457 -6.691 -15.195 1 98.12 86 VAL A N 1
ATOM 624 C CA . VAL A 1 86 ? -7.969 -5.367 -14.867 1 98.12 86 VAL A CA 1
ATOM 625 C C . VAL A 1 86 ? -7.148 -4.758 -13.734 1 98.12 86 VAL A C 1
ATOM 627 O O . VAL A 1 86 ? -7.227 -3.555 -13.477 1 98.12 86 VAL A O 1
ATOM 630 N N . ALA A 1 87 ? -6.41 -5.578 -13.031 1 98.19 87 ALA A N 1
ATOM 631 C CA . ALA A 1 87 ? -5.531 -5.133 -11.945 1 98.19 87 ALA A CA 1
ATOM 632 C C . ALA A 1 87 ? -4.422 -6.148 -11.688 1 98.19 87 ALA A C 1
ATOM 634 O O . ALA A 1 87 ? -4.398 -7.219 -12.297 1 98.19 87 ALA A O 1
ATOM 635 N N . ARG A 1 88 ? -3.498 -5.75 -10.828 1 97.69 88 ARG A N 1
ATOM 636 C CA . ARG A 1 88 ? -2.453 -6.625 -10.305 1 97.69 88 ARG A CA 1
ATOM 637 C C . ARG A 1 88 ? -2.219 -6.371 -8.812 1 97.69 88 ARG A C 1
ATOM 639 O O . ARG A 1 88 ? -2.281 -5.227 -8.359 1 97.69 88 ARG A O 1
ATOM 646 N N . THR A 1 89 ? -1.956 -7.5 -8.109 1 98.31 89 THR A N 1
ATOM 647 C CA . THR A 1 89 ? -1.475 -7.336 -6.738 1 98.31 89 THR A CA 1
ATOM 648 C C . THR A 1 89 ? 0.051 -7.309 -6.703 1 98.31 89 THR A C 1
ATOM 650 O O . THR A 1 89 ? 0.708 -8.156 -7.312 1 98.31 89 THR A O 1
ATOM 653 N N . LYS A 1 90 ? 0.569 -6.328 -6.109 1 97.75 90 LYS A N 1
ATOM 654 C CA . LYS A 1 90 ? 2.014 -6.145 -6.027 1 97.75 90 LYS A CA 1
ATOM 655 C C . LYS A 1 90 ? 2.463 -5.934 -4.586 1 97.75 90 LYS A C 1
ATOM 657 O O . LYS A 1 90 ? 2.127 -4.926 -3.965 1 97.75 90 LYS A O 1
ATOM 662 N N . GLY A 1 91 ? 3.133 -6.91 -4.008 1 97.94 91 GLY A N 1
ATOM 663 C CA . GLY A 1 91 ? 3.582 -6.852 -2.627 1 97.94 91 GLY A CA 1
ATOM 664 C C . GLY A 1 91 ? 4.129 -8.172 -2.121 1 97.94 91 GLY A C 1
ATOM 665 O O . GLY A 1 91 ? 4.863 -8.859 -2.834 1 97.94 91 GLY A O 1
ATOM 666 N N . MET A 1 92 ? 3.85 -8.422 -0.919 1 97.62 92 MET A N 1
ATOM 667 C CA . MET A 1 92 ? 4.449 -9.586 -0.277 1 97.62 92 MET A CA 1
ATOM 668 C C . MET A 1 92 ? 3.381 -10.438 0.406 1 97.62 92 MET A C 1
ATOM 670 O O . MET A 1 92 ? 2.297 -9.945 0.72 1 97.62 92 MET A O 1
ATOM 674 N N . HIS A 1 93 ? 3.736 -11.672 0.564 1 96.69 93 HIS A N 1
ATOM 675 C CA . HIS A 1 93 ? 2.977 -12.555 1.441 1 96.69 93 HIS A CA 1
ATOM 676 C C . HIS A 1 93 ? 3.898 -13.508 2.193 1 96.69 93 HIS A C 1
ATOM 678 O O . HIS A 1 93 ? 4.914 -13.953 1.651 1 96.69 93 HIS A O 1
ATOM 684 N N . VAL A 1 94 ? 3.531 -13.781 3.459 1 96.69 94 VAL A N 1
ATOM 685 C CA . VAL A 1 94 ? 4.363 -14.539 4.383 1 96.69 94 VAL A CA 1
ATOM 686 C C . VAL A 1 94 ? 3.541 -15.656 5.023 1 96.69 94 VAL A C 1
ATOM 688 O O . VAL A 1 94 ? 2.396 -15.438 5.426 1 96.69 94 VAL A O 1
ATOM 691 N N . GLN A 1 95 ? 4.156 -16.828 5.012 1 95.94 95 GLN A N 1
ATOM 692 C CA . GLN A 1 95 ? 3.529 -17.906 5.781 1 95.94 95 GLN A CA 1
ATOM 693 C C . GLN A 1 95 ? 3.635 -17.641 7.281 1 95.94 95 GLN A C 1
ATOM 695 O O . GLN A 1 95 ? 4.719 -17.734 7.859 1 95.94 95 GLN A O 1
ATOM 700 N N . ALA A 1 96 ? 2.465 -17.375 7.875 1 95.94 96 ALA A N 1
ATOM 701 C CA . ALA A 1 96 ? 2.494 -16.859 9.242 1 95.94 96 ALA A CA 1
ATOM 702 C C . ALA A 1 96 ? 1.586 -17.688 10.156 1 95.94 96 ALA A C 1
ATOM 704 O O . ALA A 1 96 ? 1.023 -17.172 11.117 1 95.94 96 ALA A O 1
ATOM 705 N N . ASP A 1 97 ? 1.378 -18.906 9.758 1 92.31 97 ASP A N 1
ATOM 706 C CA . ASP A 1 97 ? 0.574 -19.812 10.57 1 92.31 97 ASP A CA 1
ATOM 707 C C . ASP A 1 97 ? 1.373 -21.062 10.953 1 92.31 97 ASP A C 1
ATOM 709 O O . ASP A 1 97 ? 1.715 -21.875 10.094 1 92.31 97 ASP A O 1
ATOM 713 N N . VAL A 1 98 ? 1.631 -21.25 12.234 1 91.19 98 VAL A N 1
ATOM 714 C CA . VAL A 1 98 ? 2.439 -22.359 12.711 1 91.19 98 VAL A CA 1
ATOM 715 C C . VAL A 1 98 ? 1.699 -23.672 12.477 1 91.19 98 VAL A C 1
ATOM 717 O O . VAL A 1 98 ? 2.324 -24.719 12.289 1 91.19 98 VAL A O 1
ATOM 720 N N . GLY A 1 99 ? 0.321 -23.719 12.461 1 85.88 99 GLY A N 1
ATOM 721 C CA . GLY A 1 99 ? -0.5 -24.906 12.367 1 85.88 99 GLY A CA 1
ATOM 722 C C . GLY A 1 99 ? -0.855 -25.281 10.945 1 85.88 99 GLY A C 1
ATOM 723 O O . GLY A 1 99 ? -1.507 -26.297 10.703 1 85.88 99 GLY A O 1
ATOM 724 N N . GLY A 1 100 ? -0.467 -24.562 9.969 1 79.75 100 GLY A N 1
ATOM 725 C CA . GLY A 1 100 ? -0.801 -24.812 8.57 1 79.75 100 GLY A CA 1
ATOM 726 C C . GLY A 1 100 ? -0.612 -23.594 7.691 1 79.75 100 GLY A C 1
ATOM 727 O O . GLY A 1 100 ? -0.212 -22.531 8.172 1 79.75 100 GLY A O 1
ATOM 728 N N . PRO A 1 101 ? -1.006 -24.016 6.445 1 79.62 101 PRO A N 1
ATOM 729 C CA . PRO A 1 101 ? -0.71 -22.875 5.578 1 79.62 101 PRO A CA 1
ATOM 730 C C . PRO A 1 101 ? -1.648 -21.688 5.812 1 79.62 101 PRO A C 1
ATOM 732 O O . PRO A 1 101 ? -2.867 -21.875 5.891 1 79.62 101 PRO A O 1
ATOM 735 N N . GLY A 1 102 ? -1.237 -20.672 6.27 1 91.88 102 GLY A N 1
ATOM 736 C CA . GLY A 1 102 ? -1.834 -19.344 6.406 1 91.88 102 GLY A CA 1
ATOM 737 C C . GLY A 1 102 ? -0.877 -18.219 6.059 1 91.88 102 GLY A C 1
ATOM 738 O O . GLY A 1 102 ? 0.143 -18.047 6.727 1 91.88 102 GLY A O 1
ATOM 739 N N . TRP A 1 103 ? -1.317 -17.594 5 1 94.69 103 TRP A N 1
ATOM 740 C CA . TRP A 1 103 ? -0.432 -16.562 4.469 1 94.69 103 TRP A CA 1
ATOM 741 C C . TRP A 1 103 ? -0.928 -15.18 4.848 1 94.69 103 TRP A C 1
ATOM 743 O O . TRP A 1 103 ? -2.086 -14.836 4.598 1 94.69 103 TRP A O 1
ATOM 753 N N . PHE A 1 104 ? -0.094 -14.492 5.562 1 97 104 PHE A N 1
ATOM 754 C CA . PHE A 1 104 ? -0.344 -13.07 5.758 1 97 104 PHE A CA 1
ATOM 755 C C . PHE A 1 104 ? 0.047 -12.273 4.52 1 97 104 PHE A C 1
ATOM 757 O O . PHE A 1 104 ? 1.182 -12.367 4.047 1 97 104 PHE A O 1
ATOM 764 N N . ASN A 1 105 ? -0.961 -11.508 4.023 1 97.31 105 ASN A N 1
ATOM 765 C CA . ASN A 1 105 ? -0.776 -10.766 2.783 1 97.31 105 ASN A CA 1
ATOM 766 C C . ASN A 1 105 ? -0.696 -9.266 3.037 1 97.31 105 ASN A C 1
ATOM 768 O O . ASN A 1 105 ? -1.45 -8.727 3.85 1 97.31 105 ASN A O 1
ATOM 772 N N . TYR A 1 106 ? 0.163 -8.555 2.395 1 97.56 106 TYR A N 1
ATOM 773 C CA . TYR A 1 106 ? 0.193 -7.098 2.303 1 97.56 106 TYR A CA 1
ATOM 774 C C . TYR A 1 106 ? 0.685 -6.648 0.933 1 97.56 106 TYR A C 1
ATOM 776 O O . TYR A 1 106 ? 1.833 -6.902 0.562 1 97.56 106 TYR A O 1
ATOM 784 N N . PHE A 1 107 ? -0.232 -6.023 0.192 1 98.5 107 PHE A N 1
ATOM 785 C CA . PHE A 1 107 ? 0.059 -5.668 -1.191 1 98.5 107 PHE A CA 1
ATOM 786 C C . PHE A 1 107 ? -0.814 -4.504 -1.645 1 98.5 107 PHE A C 1
ATOM 788 O O . PHE A 1 107 ? -1.812 -4.18 -0.998 1 98.5 107 PHE A O 1
ATOM 795 N N . SER A 1 108 ? -0.353 -3.889 -2.715 1 98.5 108 SER A N 1
ATOM 796 C CA . SER A 1 108 ? -1.192 -2.979 -3.486 1 98.5 108 SER A CA 1
ATOM 797 C C . SER A 1 108 ? -1.927 -3.713 -4.602 1 98.5 108 SER A C 1
ATOM 799 O O . SER A 1 108 ? -1.314 -4.457 -5.371 1 98.5 108 SER A O 1
ATOM 801 N N . MET A 1 109 ? -3.174 -3.562 -4.598 1 98.62 109 MET A N 1
ATOM 802 C CA . MET A 1 109 ? -3.912 -3.93 -5.801 1 98.62 109 MET A CA 1
ATOM 803 C C . MET A 1 109 ? -4.023 -2.744 -6.754 1 98.62 109 MET A C 1
ATOM 805 O O . MET A 1 109 ? -4.84 -1.845 -6.535 1 98.62 109 MET A O 1
ATOM 809 N N . VAL A 1 110 ? -3.246 -2.791 -7.805 1 97.62 110 VAL A N 1
ATOM 810 C CA . VAL A 1 110 ? -3.143 -1.666 -8.727 1 97.62 110 VAL A CA 1
ATOM 811 C C . VAL A 1 110 ? -3.992 -1.932 -9.969 1 97.62 110 VAL A C 1
ATOM 813 O O . VAL A 1 110 ? -3.771 -2.912 -10.68 1 97.62 110 VAL A O 1
ATOM 816 N N . PHE A 1 111 ? -4.918 -1 -10.219 1 97.44 111 PHE A N 1
ATOM 817 C CA . PHE A 1 111 ? -5.832 -1.176 -11.336 1 97.44 111 PHE A CA 1
ATOM 818 C C . PHE A 1 111 ? -5.191 -0.716 -12.641 1 97.44 111 PHE A C 1
ATOM 820 O O . PHE A 1 111 ? -4.461 0.276 -12.664 1 97.44 111 PHE A O 1
ATOM 827 N N . GLU A 1 112 ? -5.547 -1.492 -13.719 1 94.75 112 GLU A N 1
ATOM 828 C CA . GLU A 1 112 ? -4.957 -1.241 -15.031 1 94.75 112 GLU A CA 1
ATOM 829 C C . GLU A 1 112 ? -6.031 -0.965 -16.078 1 94.75 112 GLU A C 1
ATOM 831 O O . GLU A 1 112 ? -5.723 -0.699 -17.234 1 94.75 112 GLU A O 1
ATOM 836 N N . ASP A 1 113 ? -7.195 -1.077 -15.664 1 89.25 113 ASP A N 1
ATOM 837 C CA . ASP A 1 113 ? -8.258 -0.819 -16.641 1 89.25 113 ASP A CA 1
ATOM 838 C C . ASP A 1 113 ? -8.375 0.672 -16.938 1 89.25 113 ASP A C 1
ATOM 840 O O . ASP A 1 113 ? -7.82 1.504 -16.219 1 89.25 113 ASP A O 1
ATOM 844 N N . ALA A 1 114 ? -9.016 1.032 -18 1 85.06 114 ALA A N 1
ATOM 845 C CA . ALA A 1 114 ? -9.047 2.389 -18.547 1 85.06 114 ALA A CA 1
ATOM 846 C C . ALA A 1 114 ? -9.633 3.369 -17.531 1 85.06 114 ALA A C 1
ATOM 848 O O . ALA A 1 114 ? -9.141 4.496 -17.391 1 85.06 114 ALA A O 1
ATOM 849 N N . ARG A 1 115 ? -10.586 2.994 -16.797 1 82.25 115 ARG A N 1
ATOM 850 C CA . ARG A 1 115 ? -11.328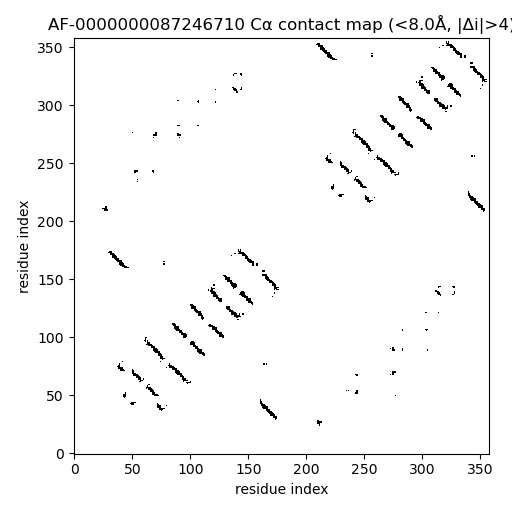 3.898 -15.93 1 82.25 115 ARG A CA 1
ATOM 851 C C . ARG A 1 115 ? -10.555 4.168 -14.641 1 82.25 115 ARG A C 1
ATOM 853 O O . ARG A 1 115 ? -10.609 5.273 -14.094 1 82.25 115 ARG A O 1
ATOM 860 N N . ARG A 1 116 ? -9.766 3.266 -14.156 1 89.94 116 ARG A N 1
ATOM 861 C CA . ARG A 1 116 ? -9.18 3.357 -12.82 1 89.94 116 ARG A CA 1
ATOM 862 C C . ARG A 1 116 ? -7.664 3.215 -12.883 1 89.94 116 ARG A C 1
ATOM 864 O O . ARG A 1 116 ? -7.016 2.98 -11.859 1 89.94 116 ARG A O 1
ATOM 871 N N . ARG A 1 117 ? -7.141 3.469 -13.992 1 91.38 117 ARG A N 1
ATOM 872 C CA . ARG A 1 117 ? -5.727 3.172 -14.211 1 91.38 117 ARG A CA 1
ATOM 873 C C . ARG A 1 117 ? -4.852 3.949 -13.234 1 91.38 117 ARG A C 1
ATOM 875 O O . ARG A 1 117 ? -4.984 5.168 -13.109 1 91.38 117 ARG A O 1
ATOM 882 N N . GLY A 1 118 ? -4.031 3.197 -12.555 1 90.12 118 GLY A N 1
ATOM 883 C CA . GLY A 1 118 ? -3.086 3.805 -11.633 1 90.12 118 GLY A CA 1
ATOM 884 C C . GLY A 1 118 ? -3.623 3.916 -10.219 1 90.12 118 GLY A C 1
ATOM 885 O O . GLY A 1 118 ? -2.857 4.113 -9.273 1 90.12 118 GLY A O 1
ATOM 886 N N . SER A 1 119 ? -4.949 3.768 -10.039 1 95.94 119 SER A N 1
ATOM 887 C CA . SER A 1 119 ? -5.543 3.73 -8.703 1 95.94 119 SER A CA 1
ATOM 888 C C . SER A 1 119 ? -5.309 2.381 -8.031 1 95.94 119 SER A C 1
ATOM 890 O O . SER A 1 119 ? -5.137 1.366 -8.711 1 95.94 119 SER A O 1
ATOM 892 N N . SER A 1 120 ? -5.27 2.461 -6.715 1 97.38 120 SER A N 1
ATOM 893 C CA . SER A 1 120 ? -4.984 1.202 -6.035 1 97.38 120 SER A CA 1
ATOM 894 C C . SER A 1 120 ? -5.754 1.098 -4.719 1 97.38 120 SER A C 1
ATOM 896 O O . SER A 1 120 ? -6.18 2.109 -4.164 1 97.38 120 SER A O 1
ATOM 898 N N . PHE A 1 121 ? -5.938 -0.153 -4.309 1 98.62 121 PHE A N 1
ATOM 899 C CA . PHE A 1 121 ? -6.242 -0.493 -2.926 1 98.62 121 PHE A CA 1
ATOM 900 C C . PHE A 1 121 ? -5 -1.013 -2.211 1 98.62 121 PHE A C 1
ATOM 902 O O . PHE A 1 121 ? -4.234 -1.797 -2.777 1 98.62 121 PHE A O 1
ATOM 909 N N . GLU A 1 122 ? -4.793 -0.528 -0.992 1 98.75 122 GLU A N 1
ATOM 910 C CA . GLU A 1 122 ? -3.836 -1.166 -0.094 1 98.75 122 GLU A CA 1
ATOM 911 C C . GLU A 1 122 ? -4.512 -2.227 0.77 1 98.75 122 GLU A C 1
ATOM 913 O O . GLU A 1 122 ? -5.477 -1.936 1.481 1 98.75 122 GLU A O 1
ATOM 918 N N . VAL A 1 123 ? -3.959 -3.453 0.655 1 98.75 123 VAL A N 1
ATOM 919 C CA . VAL A 1 123 ? -4.664 -4.602 1.215 1 98.75 123 VAL A CA 1
ATOM 920 C C . VAL A 1 123 ? -3.758 -5.332 2.205 1 98.75 123 VAL A C 1
ATOM 922 O O . VAL A 1 123 ? -2.568 -5.52 1.945 1 98.75 123 VAL A O 1
ATOM 925 N N . MET A 1 124 ? -4.398 -5.695 3.324 1 98.44 124 MET A N 1
ATOM 926 C CA . MET A 1 124 ? -3.701 -6.508 4.32 1 98.44 124 MET A CA 1
ATOM 927 C C . MET A 1 124 ? -4.637 -7.547 4.926 1 98.44 124 MET A C 1
ATOM 929 O O . MET A 1 124 ? -5.816 -7.27 5.152 1 98.44 124 MET A O 1
ATOM 933 N N . GLY A 1 125 ? -4.074 -8.75 5.148 1 97.19 125 GLY A N 1
ATOM 934 C CA . GLY A 1 125 ? -4.867 -9.727 5.875 1 97.19 125 GLY A CA 1
ATOM 935 C C . GLY A 1 125 ? -4.383 -11.156 5.676 1 97.19 125 GLY A C 1
ATOM 936 O O . GLY A 1 125 ? -3.52 -11.414 4.836 1 97.19 125 GLY A O 1
ATOM 937 N N . MET A 1 126 ? -4.973 -12.008 6.418 1 94.38 126 MET A N 1
ATOM 938 C CA . MET A 1 126 ? -4.645 -13.43 6.348 1 94.38 126 MET A CA 1
ATOM 939 C C . MET A 1 126 ? -5.43 -14.109 5.23 1 94.38 126 MET A C 1
ATOM 941 O O . MET A 1 126 ? -6.609 -13.82 5.027 1 94.38 126 MET A O 1
ATOM 945 N N . ASN A 1 127 ? -4.699 -14.781 4.441 1 87 127 ASN A N 1
ATOM 946 C CA . ASN A 1 127 ? -5.312 -15.68 3.471 1 87 127 ASN A CA 1
ATOM 947 C C . ASN A 1 127 ? -5.141 -17.141 3.875 1 87 127 ASN A C 1
ATOM 949 O O . ASN A 1 127 ? -4.016 -17.641 3.973 1 87 127 ASN A O 1
ATOM 953 N N . ARG A 1 128 ? -6.352 -17.703 4.238 1 78.06 128 ARG A N 1
ATOM 954 C CA . ARG A 1 128 ? -6.359 -19.125 4.52 1 78.06 128 ARG A CA 1
ATOM 955 C C . ARG A 1 128 ? -6.887 -19.922 3.326 1 78.06 128 ARG A C 1
ATOM 957 O O . ARG A 1 128 ? -7.457 -19.344 2.398 1 78.06 128 ARG A O 1
ATOM 964 N N . ALA A 1 129 ? -6.5 -21.109 2.959 1 71.5 129 ALA A N 1
ATOM 965 C CA . ALA A 1 129 ? -6.535 -21.953 1.762 1 71.5 129 ALA A CA 1
ATOM 966 C C . ALA A 1 129 ? -7.867 -21.812 1.032 1 71.5 129 ALA A C 1
ATOM 968 O O . ALA A 1 129 ? -7.898 -21.547 -0.173 1 71.5 129 ALA A O 1
ATOM 969 N N . GLN A 1 130 ? -9.023 -21.844 1.638 1 84.19 130 GLN A N 1
ATOM 970 C CA . GLN A 1 130 ? -10.188 -22.031 0.771 1 84.19 130 GLN A CA 1
ATOM 971 C C . GLN A 1 130 ? -11.047 -20.766 0.738 1 84.19 130 GLN A C 1
ATOM 973 O O . GLN A 1 130 ? -11.539 -20.375 -0.321 1 84.19 130 GLN A O 1
ATOM 978 N N . GLU A 1 131 ? -11.273 -20.109 1.732 1 92.5 131 GLU A N 1
ATOM 979 C CA . GLU A 1 131 ? -12.062 -18.891 1.764 1 92.5 131 GLU A CA 1
ATOM 980 C C . GLU A 1 131 ? -11.68 -18 2.949 1 92.5 131 GLU A C 1
ATOM 982 O O . GLU A 1 131 ? -11.07 -18.484 3.91 1 92.5 131 GLU A O 1
ATOM 987 N N . GLY A 1 132 ? -11.922 -16.703 2.861 1 95.06 132 GLY A N 1
ATOM 988 C CA . GLY A 1 132 ? -11.625 -15.766 3.934 1 95.06 132 GLY A CA 1
ATOM 989 C C . GLY A 1 132 ? -11.852 -14.312 3.543 1 95.06 132 GLY A C 1
ATOM 990 O O . GLY A 1 132 ? -12.641 -14.023 2.645 1 95.06 132 GLY A O 1
ATOM 991 N N . GLU A 1 133 ? -11.281 -13.469 4.375 1 96.75 133 GLU A N 1
ATOM 992 C CA . GLU A 1 133 ? -11.453 -12.031 4.18 1 96.75 133 GLU A CA 1
ATOM 993 C C . GLU A 1 133 ? -10.172 -11.273 4.488 1 96.75 133 GLU A C 1
ATOM 995 O O . GLU A 1 133 ? -9.422 -11.648 5.387 1 96.75 133 GLU A O 1
ATOM 1000 N N . MET A 1 134 ? -9.945 -10.234 3.629 1 97.81 134 MET A N 1
ATOM 1001 C CA . MET A 1 134 ? -8.852 -9.297 3.861 1 97.81 134 MET A CA 1
ATOM 1002 C C . MET A 1 134 ? -9.359 -7.867 3.947 1 97.81 134 MET A C 1
ATOM 1004 O O . MET A 1 134 ? -10.469 -7.57 3.49 1 97.81 134 MET A O 1
ATOM 1008 N N . ALA A 1 135 ? -8.547 -7.062 4.559 1 98.69 135 ALA A N 1
ATOM 1009 C CA . ALA A 1 135 ? -8.945 -5.668 4.742 1 98.69 135 ALA A CA 1
ATOM 1010 C C . ALA A 1 135 ? -8.359 -4.781 3.645 1 98.69 135 ALA A C 1
ATOM 1012 O O . ALA A 1 135 ? -7.219 -4.98 3.221 1 98.69 135 ALA A O 1
ATOM 1013 N N . ILE A 1 136 ? -9.109 -3.842 3.139 1 98.69 136 ILE A N 1
ATOM 1014 C CA . ILE A 1 136 ? -8.617 -2.658 2.447 1 98.69 136 ILE A CA 1
ATOM 1015 C C . ILE A 1 136 ? -8.344 -1.547 3.459 1 98.69 136 ILE A C 1
ATOM 1017 O O . ILE A 1 136 ? -9.266 -1.056 4.113 1 98.69 136 ILE A O 1
ATOM 1021 N N . ILE A 1 137 ? -7.059 -1.082 3.52 1 98.25 137 ILE A N 1
ATOM 1022 C CA . ILE A 1 137 ? -6.668 -0.21 4.621 1 98.25 137 ILE A CA 1
ATOM 1023 C C . ILE A 1 137 ? -6.258 1.156 4.078 1 98.25 137 ILE A C 1
ATOM 1025 O O . ILE A 1 137 ? -5.863 2.043 4.84 1 98.25 137 ILE A O 1
ATOM 1029 N N . GLY A 1 138 ? -6.371 1.353 2.805 1 97.88 138 GLY A N 1
ATOM 1030 C CA . GLY A 1 138 ? -6.055 2.592 2.115 1 97.88 138 GLY A CA 1
ATOM 1031 C C . GLY A 1 138 ? -6.184 2.486 0.607 1 97.88 138 GLY A C 1
ATOM 1032 O O . GLY A 1 138 ? -6.574 1.439 0.084 1 97.88 138 GLY A O 1
ATOM 1033 N N . GLY A 1 139 ? -5.809 3.619 -0.062 1 97.75 139 GLY A N 1
ATOM 1034 C CA . GLY A 1 139 ? -5.867 3.643 -1.516 1 97.75 139 GLY A CA 1
ATOM 1035 C C . GLY A 1 139 ? -5.277 4.906 -2.115 1 97.75 139 GLY A C 1
ATOM 1036 O O . GLY A 1 139 ? -4.957 5.852 -1.393 1 97.75 139 GLY A O 1
ATOM 1037 N N . THR A 1 140 ? -5.156 4.824 -3.408 1 96.56 140 THR A N 1
ATOM 1038 C CA . THR A 1 140 ? -4.613 5.949 -4.164 1 96.56 140 THR A CA 1
ATOM 1039 C C . THR A 1 140 ? -5.492 6.27 -5.367 1 96.56 140 THR A C 1
ATOM 1041 O O . THR A 1 140 ? -6.383 5.492 -5.715 1 96.56 140 THR A O 1
ATOM 1044 N N . GLY A 1 141 ? -5.172 7.445 -5.961 1 94.06 141 GLY A N 1
ATOM 1045 C CA . GLY A 1 141 ? -5.93 7.824 -7.141 1 94.06 141 GLY A CA 1
ATOM 1046 C C . GLY A 1 141 ? -7.418 7.961 -6.879 1 94.06 141 GLY A C 1
ATOM 1047 O O . GLY A 1 141 ? -7.828 8.641 -5.938 1 94.06 141 GLY A O 1
ATOM 1048 N N . GLU A 1 142 ? -8.258 7.273 -7.684 1 93.56 142 GLU A N 1
ATOM 1049 C CA . GLU A 1 142 ? -9.711 7.297 -7.531 1 93.56 142 GLU A CA 1
ATOM 1050 C C . GLU A 1 142 ? -10.133 6.727 -6.18 1 93.56 142 GLU A C 1
ATOM 1052 O O . GLU A 1 142 ? -11.195 7.074 -5.66 1 93.56 142 GLU A O 1
ATOM 1057 N N . PHE A 1 143 ? -9.266 5.93 -5.633 1 96.06 143 PHE A N 1
ATOM 1058 C CA . PHE A 1 143 ? -9.641 5.219 -4.414 1 96.06 143 PHE A CA 1
ATOM 1059 C C . PHE A 1 143 ? -8.922 5.801 -3.205 1 96.06 143 PHE A C 1
ATOM 1061 O O . PHE A 1 143 ? -8.688 5.102 -2.219 1 96.06 143 PHE A O 1
ATOM 1068 N N . ALA A 1 144 ? -8.562 7.039 -3.328 1 95.12 144 ALA A N 1
ATOM 1069 C CA . ALA A 1 144 ? -7.879 7.684 -2.207 1 95.12 144 ALA A CA 1
ATOM 1070 C C . ALA A 1 144 ? -8.664 7.496 -0.911 1 95.12 144 ALA A C 1
ATOM 1072 O O . ALA A 1 144 ? -9.883 7.676 -0.884 1 95.12 144 ALA A O 1
ATOM 1073 N N . MET A 1 145 ? -7.895 7.059 0.16 1 95.88 145 MET A N 1
ATOM 1074 C CA . MET A 1 145 ? -8.391 6.914 1.525 1 95.88 145 MET A CA 1
ATOM 1075 C C . MET A 1 145 ? -9.461 5.832 1.603 1 95.88 145 MET A C 1
ATOM 1077 O O . MET A 1 145 ? -10.391 5.922 2.414 1 95.88 145 MET A O 1
ATOM 1081 N N . ALA A 1 146 ? -9.312 4.91 0.79 1 97.19 146 ALA A N 1
ATOM 1082 C CA . ALA A 1 146 ? -10.281 3.816 0.76 1 97.19 146 ALA A CA 1
ATOM 1083 C C . ALA A 1 146 ? -10.211 2.988 2.041 1 97.19 146 ALA A C 1
ATOM 1085 O O . ALA A 1 146 ? -9.141 2.844 2.639 1 97.19 146 ALA A O 1
ATOM 1086 N N . ARG A 1 147 ? -11.305 2.477 2.414 1 97.44 147 ARG A N 1
ATOM 1087 C CA . ARG A 1 147 ? -11.469 1.453 3.441 1 97.44 147 ARG A CA 1
ATOM 1088 C C . ARG A 1 147 ? -12.531 0.436 3.037 1 97.44 147 ARG A C 1
ATOM 1090 O O . ARG A 1 147 ? -13.539 0.793 2.426 1 97.44 147 ARG A O 1
ATOM 1097 N N . GLY A 1 148 ? -12.242 -0.811 3.312 1 98.44 148 GLY A N 1
ATOM 1098 C CA . GLY A 1 148 ? -13.195 -1.846 2.928 1 98.44 148 GLY A CA 1
ATOM 1099 C C . GLY A 1 148 ? -12.68 -3.25 3.184 1 98.44 148 GLY A C 1
ATOM 1100 O O . GLY A 1 148 ? -11.828 -3.457 4.051 1 98.44 148 GLY A O 1
ATOM 1101 N N . THR A 1 149 ? -13.352 -4.195 2.49 1 98.62 149 THR A N 1
ATOM 1102 C CA . THR A 1 149 ? -12.984 -5.598 2.654 1 98.62 149 THR A CA 1
ATOM 1103 C C . THR A 1 149 ? -13 -6.32 1.31 1 98.62 149 THR A C 1
ATOM 1105 O O . THR A 1 149 ? -13.703 -5.902 0.385 1 98.62 149 THR A O 1
ATOM 1108 N N . ILE A 1 150 ? -12.203 -7.293 1.249 1 98.5 150 ILE A N 1
ATOM 1109 C CA . ILE A 1 150 ? -12.203 -8.258 0.152 1 98.5 150 ILE A CA 1
ATOM 1110 C C . ILE A 1 150 ? -12.508 -9.648 0.689 1 98.5 150 ILE A C 1
ATOM 1112 O O . ILE A 1 150 ? -11.711 -10.227 1.439 1 98.5 150 ILE A O 1
ATOM 1116 N N . LYS A 1 151 ? -13.617 -10.164 0.337 1 98.06 151 LYS A N 1
ATOM 1117 C CA . LYS A 1 151 ? -13.898 -11.57 0.59 1 98.06 151 LYS A CA 1
ATOM 1118 C C . LYS A 1 151 ? -13.414 -12.445 -0.562 1 98.06 151 LYS A C 1
ATOM 1120 O O . LYS A 1 151 ? -13.617 -12.109 -1.73 1 98.06 151 LYS A O 1
ATOM 1125 N N . TYR A 1 152 ? -12.758 -13.5 -0.248 1 97 152 TYR A N 1
ATOM 1126 C CA . TYR A 1 152 ? -12.234 -14.344 -1.317 1 97 152 TYR A CA 1
ATOM 1127 C C . TYR A 1 152 ? -12.672 -15.789 -1.128 1 97 152 TYR A C 1
ATOM 1129 O O . TYR A 1 152 ? -12.914 -16.234 -0.001 1 97 152 TYR A O 1
ATOM 1137 N N . ARG A 1 153 ? -12.789 -16.5 -2.221 1 96.44 153 ARG A N 1
ATOM 1138 C CA . ARG A 1 153 ? -13.086 -17.938 -2.275 1 96.44 153 ARG A CA 1
ATOM 1139 C C . ARG A 1 153 ? -12.328 -18.609 -3.414 1 96.44 153 ARG A C 1
ATOM 1141 O O . ARG A 1 153 ? -12.453 -18.203 -4.574 1 96.44 153 ARG A O 1
ATOM 1148 N N . ALA A 1 154 ? -11.625 -19.625 -3.018 1 94.88 154 ALA A N 1
ATOM 1149 C CA . ALA A 1 154 ? -10.898 -20.375 -4.043 1 94.88 154 ALA A CA 1
ATOM 1150 C C . ALA A 1 154 ? -11.859 -21.109 -4.961 1 94.88 154 ALA A C 1
ATOM 1152 O O . ALA A 1 154 ? -12.828 -21.719 -4.496 1 94.88 154 ALA A O 1
ATOM 1153 N N . LEU A 1 155 ? -11.547 -21.016 -6.258 1 94.75 155 LEU A N 1
ATOM 1154 C CA . LEU A 1 155 ? -12.305 -21.828 -7.203 1 94.75 155 LEU A CA 1
ATOM 1155 C C . LEU A 1 155 ? -11.758 -23.25 -7.242 1 94.75 155 LEU A C 1
ATOM 1157 O O . LEU A 1 155 ? -10.578 -23.484 -6.988 1 94.75 155 LEU A O 1
ATOM 1161 N N . ALA A 1 156 ? -12.617 -24.125 -7.625 1 89.38 156 ALA A N 1
ATOM 1162 C CA . ALA A 1 156 ? -12.227 -25.531 -7.695 1 89.38 156 ALA A CA 1
ATOM 1163 C C . ALA A 1 156 ? -11.484 -25.828 -8.992 1 89.38 156 ALA A C 1
ATOM 1165 O O . ALA A 1 156 ? -11.734 -25.203 -10.023 1 89.38 156 ALA A O 1
ATOM 1166 N N . ASN A 1 157 ? -10.484 -26.859 -8.938 1 84.44 157 ASN A N 1
ATOM 1167 C CA . ASN A 1 157 ? -9.797 -27.5 -10.055 1 84.44 157 ASN A CA 1
ATOM 1168 C C . ASN A 1 157 ? -9.062 -26.484 -10.922 1 84.44 157 ASN A C 1
ATOM 1170 O O . ASN A 1 157 ? -9.242 -26.453 -12.141 1 84.44 157 ASN A O 1
ATOM 1174 N N . PRO A 1 158 ? -8.289 -25.719 -10.297 1 81.12 158 PRO A N 1
ATOM 1175 C CA . PRO A 1 158 ? -7.461 -24.859 -11.133 1 81.12 158 PRO A CA 1
ATOM 1176 C C . PRO A 1 158 ? -6.414 -25.641 -11.93 1 81.12 158 PRO A C 1
ATOM 1178 O O . PRO A 1 158 ? -6.129 -26.797 -11.609 1 81.12 158 PRO A O 1
ATOM 1181 N N . PRO A 1 159 ? -5.922 -25 -13.062 1 81.69 159 PRO A N 1
ATOM 1182 C CA . PRO A 1 159 ? -4.766 -25.625 -13.703 1 81.69 159 PRO A CA 1
ATOM 1183 C C . PRO A 1 159 ? -3.625 -25.906 -12.727 1 81.69 159 PRO A C 1
ATOM 1185 O O . PRO A 1 159 ? -3.512 -25.234 -11.703 1 81.69 159 PRO A O 1
ATOM 1188 N N . PRO A 1 160 ? -2.828 -26.953 -12.992 1 83.38 160 PRO A N 1
ATOM 1189 C CA . PRO A 1 160 ? -1.714 -27.266 -12.102 1 83.38 160 PRO A CA 1
ATOM 1190 C C . PRO A 1 160 ? -0.792 -26.078 -11.852 1 83.38 160 PRO A C 1
ATOM 1192 O O . PRO A 1 160 ? -0.454 -25.344 -12.789 1 83.38 160 PRO A O 1
ATOM 1195 N N . GLY A 1 161 ? -0.443 -25.875 -10.609 1 86.12 161 GLY A N 1
ATOM 1196 C CA . GLY A 1 161 ? 0.484 -24.828 -10.25 1 86.12 161 GLY A CA 1
ATOM 1197 C C . GLY A 1 161 ? -0.169 -23.453 -10.18 1 86.12 161 GLY A C 1
ATOM 1198 O O . GLY A 1 161 ? 0.514 -22.438 -10.008 1 86.12 161 GLY A O 1
ATOM 1199 N N . GLN A 1 162 ? -1.52 -23.531 -10.359 1 90.69 162 GLN A N 1
ATOM 1200 C CA . GLN A 1 162 ? -2.227 -22.25 -10.367 1 90.69 162 GLN A CA 1
ATOM 1201 C C . GLN A 1 162 ? -3.383 -22.25 -9.375 1 90.69 162 GLN A C 1
ATOM 1203 O O . GLN A 1 162 ? -3.816 -23.312 -8.922 1 90.69 162 GLN A O 1
ATOM 1208 N N . SER A 1 163 ? -3.662 -21.125 -8.914 1 93.06 163 SER A N 1
ATOM 1209 C CA . SER A 1 163 ? -4.867 -20.922 -8.109 1 93.06 163 SER A CA 1
ATOM 1210 C C . SER A 1 163 ? -5.664 -19.719 -8.602 1 93.06 163 SER A C 1
ATOM 1212 O O . SER A 1 163 ? -5.086 -18.734 -9.07 1 93.06 163 SER A O 1
ATOM 1214 N N . ILE A 1 164 ? -7.004 -19.906 -8.586 1 96.06 164 ILE A N 1
ATOM 1215 C CA . ILE A 1 164 ? -7.922 -18.828 -8.898 1 96.06 164 ILE A CA 1
ATOM 1216 C C . ILE A 1 164 ? -8.867 -18.594 -7.723 1 96.06 164 ILE A C 1
ATOM 1218 O O . ILE A 1 164 ? -9.5 -19.531 -7.23 1 96.06 164 ILE A O 1
ATOM 1222 N N . LYS A 1 165 ? -8.93 -17.344 -7.277 1 96.88 165 LYS A N 1
ATOM 1223 C CA . LYS A 1 165 ? -9.828 -16.984 -6.184 1 96.88 165 LYS A CA 1
ATOM 1224 C C . LYS A 1 165 ? -10.797 -15.883 -6.605 1 96.88 165 LYS A C 1
ATOM 1226 O O . LYS A 1 165 ? -10.391 -14.883 -7.191 1 96.88 165 LYS A O 1
ATOM 1231 N N . GLU A 1 166 ? -12.062 -16.156 -6.352 1 98.06 166 GLU A N 1
ATOM 1232 C CA . GLU A 1 166 ? -13.055 -15.094 -6.508 1 98.06 166 GLU A CA 1
ATOM 1233 C C . GLU A 1 166 ? -12.906 -14.031 -5.426 1 98.06 166 GLU A C 1
ATOM 1235 O O . GLU A 1 166 ? -12.75 -14.359 -4.246 1 98.06 166 GLU A O 1
ATOM 1240 N N . LEU A 1 167 ? -12.93 -12.797 -5.859 1 98.44 167 LEU A N 1
ATOM 1241 C CA . LEU A 1 167 ? -12.867 -11.648 -4.957 1 98.44 167 LEU A CA 1
ATOM 1242 C C . LEU A 1 167 ? -14.172 -10.859 -4.98 1 98.44 167 LEU A C 1
ATOM 1244 O O . LEU A 1 167 ? -14.609 -10.406 -6.039 1 98.44 167 LEU A O 1
ATOM 1248 N N . ASN A 1 168 ? -14.734 -10.703 -3.836 1 98.75 168 ASN A N 1
ATOM 1249 C CA . ASN A 1 168 ? -15.82 -9.758 -3.631 1 98.75 168 ASN A CA 1
ATOM 1250 C C . ASN A 1 168 ? -15.367 -8.547 -2.826 1 98.75 168 ASN A C 1
ATOM 1252 O O . ASN A 1 168 ? -15.125 -8.648 -1.623 1 98.75 168 ASN A O 1
ATOM 1256 N N . ILE A 1 169 ? -15.305 -7.465 -3.547 1 98.75 169 ILE A N 1
ATOM 1257 C CA . ILE A 1 169 ? -14.734 -6.25 -2.979 1 98.75 169 ILE A CA 1
ATOM 1258 C C . ILE A 1 169 ? -15.844 -5.277 -2.605 1 98.75 169 ILE A C 1
ATOM 1260 O O . ILE A 1 169 ? -16.703 -4.965 -3.43 1 98.75 169 ILE A O 1
ATOM 1264 N N . HIS A 1 170 ? -15.828 -4.832 -1.41 1 98.75 170 HIS A N 1
ATOM 1265 C CA . HIS A 1 170 ? -16.703 -3.789 -0.898 1 98.75 170 HIS A CA 1
ATOM 1266 C C . HIS A 1 170 ? -15.906 -2.703 -0.18 1 98.75 170 HIS A C 1
ATOM 1268 O O . HIS A 1 170 ? -15.258 -2.973 0.829 1 98.75 170 HIS A O 1
ATOM 1274 N N . ALA A 1 171 ? -15.984 -1.511 -0.775 1 98.12 171 ALA A N 1
ATOM 1275 C CA . ALA A 1 171 ? -15.156 -0.461 -0.184 1 98.12 171 ALA A CA 1
ATOM 1276 C C . ALA A 1 171 ? -15.844 0.897 -0.281 1 98.12 171 ALA A C 1
ATOM 1278 O O . ALA A 1 171 ? -16.75 1.087 -1.103 1 98.12 171 ALA A O 1
ATOM 1279 N N . PHE A 1 172 ? -15.414 1.799 0.635 1 96.19 172 PHE A N 1
ATOM 1280 C CA . PHE A 1 172 ? -15.711 3.225 0.568 1 96.19 172 PHE A CA 1
ATOM 1281 C C . PHE A 1 172 ? -14.445 4.027 0.301 1 96.19 172 PHE A C 1
ATOM 1283 O O . PHE A 1 172 ? -13.352 3.633 0.719 1 96.19 172 PHE A O 1
ATOM 1290 N N . TYR A 1 173 ? -14.547 5.055 -0.476 1 93.69 173 TYR A N 1
ATOM 1291 C CA . TYR A 1 173 ? -13.406 5.918 -0.759 1 93.69 173 TYR A CA 1
ATOM 1292 C C . TYR A 1 173 ? -13.844 7.375 -0.873 1 93.69 173 TYR A C 1
ATOM 1294 O O . TYR A 1 173 ? -15.023 7.66 -1.079 1 93.69 173 TYR A O 1
ATOM 1302 N N . VAL A 1 174 ? -12.836 8.258 -0.634 1 88.5 174 VAL A N 1
ATOM 1303 C CA . VAL A 1 174 ? -13.125 9.688 -0.627 1 88.5 174 VAL A CA 1
ATOM 1304 C C . VAL A 1 174 ? -13.008 10.242 -2.043 1 88.5 174 VAL A C 1
ATOM 1306 O O . VAL A 1 174 ? -12 10.023 -2.717 1 88.5 174 VAL A O 1
ATOM 1309 N N . LYS A 1 175 ? -14.039 10.906 -2.514 1 75.94 175 LYS A N 1
ATOM 1310 C CA . LYS A 1 175 ? -14.016 11.555 -3.822 1 75.94 175 LYS A CA 1
ATOM 1311 C C . LYS A 1 175 ? -13.117 12.789 -3.807 1 75.94 175 LYS A C 1
ATOM 1313 O O . LYS A 1 175 ? -13.203 13.602 -2.887 1 75.94 175 LYS A O 1
ATOM 1318 N N . PRO A 1 176 ? -12.102 12.625 -4.719 1 61.41 176 PRO A N 1
ATOM 1319 C CA . PRO A 1 176 ? -11.297 13.852 -4.758 1 61.41 176 PRO A CA 1
ATOM 1320 C C . PRO A 1 176 ? -12.148 15.102 -4.965 1 61.41 176 PRO A C 1
ATOM 1322 O O . PRO A 1 176 ? -13.203 15.039 -5.605 1 61.41 176 PRO A O 1
ATOM 1325 N N . ALA A 1 177 ? -11.977 16.094 -4.062 1 50.78 177 ALA A N 1
ATOM 1326 C CA . ALA A 1 177 ? -12.672 17.344 -4.32 1 50.78 177 ALA A CA 1
ATOM 1327 C C . ALA A 1 177 ? -12.57 17.734 -5.793 1 50.78 177 ALA A C 1
ATOM 1329 O O . ALA A 1 177 ? -11.57 17.438 -6.453 1 50.78 177 ALA A O 1
ATOM 1330 N N . ALA A 1 178 ? -13.672 17.547 -6.566 1 42.31 178 ALA A N 1
ATOM 1331 C CA . ALA A 1 178 ? -13.633 18.094 -7.922 1 42.31 178 ALA A CA 1
ATOM 1332 C C . ALA A 1 178 ? -12.703 19.297 -8 1 42.31 178 ALA A C 1
ATOM 1334 O O . ALA A 1 178 ? -12.836 20.25 -7.219 1 42.31 178 ALA A O 1
ATOM 1335 N N . LEU A 1 179 ? -11.367 19.078 -8.25 1 35.5 179 LEU A N 1
ATOM 1336 C CA . LEU A 1 179 ? -10.781 20.344 -8.68 1 35.5 179 LEU A CA 1
ATOM 1337 C C . LEU A 1 179 ? -11.633 21.016 -9.75 1 35.5 179 LEU A C 1
ATOM 1339 O O . LEU A 1 179 ? -12.195 20.344 -10.609 1 35.5 179 LEU A O 1
ATOM 1343 N N . MET B 1 1 ? -74.688 -3.352 67.188 1 36.56 1 MET B N 1
ATOM 1344 C CA . MET B 1 1 ? -74.438 -4.121 66 1 36.56 1 MET B CA 1
ATOM 1345 C C . MET B 1 1 ? -73.625 -3.289 65 1 36.56 1 MET B C 1
ATOM 1347 O O . MET B 1 1 ? -74.188 -2.441 64.312 1 36.56 1 MET B O 1
ATOM 1351 N N . GLY B 1 2 ? -72.375 -2.922 65.375 1 43.22 2 GLY B N 1
ATOM 1352 C CA . GLY B 1 2 ? -71.438 -2.016 64.75 1 43.22 2 GLY B CA 1
ATOM 1353 C C . GLY B 1 2 ? -71 -2.461 63.375 1 43.22 2 GLY B C 1
ATOM 1354 O O . GLY B 1 2 ? -70.75 -3.645 63.156 1 43.22 2 GLY B O 1
ATOM 1355 N N . ARG B 1 3 ? -71.438 -1.796 62.25 1 45 3 ARG B N 1
ATOM 1356 C CA . ARG B 1 3 ? -71.125 -2.072 60.844 1 45 3 ARG B CA 1
ATOM 1357 C C . ARG B 1 3 ? -69.625 -2.045 60.625 1 45 3 ARG B C 1
ATOM 1359 O O . ARG B 1 3 ? -68.938 -1.095 61 1 45 3 ARG B O 1
ATOM 1366 N N . PRO B 1 4 ? -68.938 -3.199 60.312 1 53.06 4 PRO B N 1
ATOM 1367 C CA . PRO B 1 4 ? -67.5 -3.25 60 1 53.06 4 PRO B CA 1
ATOM 1368 C C . PRO B 1 4 ? -67.125 -2.459 58.75 1 53.06 4 PRO B C 1
ATOM 1370 O O . PRO B 1 4 ? -67.812 -2.559 57.719 1 53.06 4 PRO B O 1
ATOM 1373 N N . SER B 1 5 ? -66.688 -1.19 58.812 1 53.34 5 SER B N 1
ATOM 1374 C CA . SER B 1 5 ? -66.188 -0.415 57.688 1 53.34 5 SER B CA 1
ATOM 1375 C C . SER B 1 5 ? -65.125 -1.156 56.969 1 53.34 5 SER B C 1
ATOM 1377 O O . SER B 1 5 ? -64.125 -1.584 57.594 1 53.34 5 SER B O 1
ATOM 1379 N N . ARG B 1 6 ? -65.375 -1.872 55.812 1 46.88 6 ARG B N 1
ATOM 1380 C CA . ARG B 1 6 ? -64.438 -2.559 54.938 1 46.88 6 ARG B CA 1
ATOM 1381 C C . ARG B 1 6 ? -63.438 -1.571 54.344 1 46.88 6 ARG B C 1
ATOM 1383 O O . ARG B 1 6 ? -63.812 -0.631 53.656 1 46.88 6 ARG B O 1
ATOM 1390 N N . VAL B 1 7 ? -62.312 -1.263 55.062 1 53.47 7 VAL B N 1
ATOM 1391 C CA . VAL B 1 7 ? -61.219 -0.51 54.438 1 53.47 7 VAL B CA 1
ATOM 1392 C C . VAL B 1 7 ? -60.75 -1.233 53.188 1 53.47 7 VAL B C 1
ATOM 1394 O O . VAL B 1 7 ? -60.375 -2.416 53.25 1 53.47 7 VAL B O 1
ATOM 1397 N N . LEU B 1 8 ? -61.281 -0.848 52 1 54.81 8 LEU B N 1
ATOM 1398 C CA . LEU B 1 8 ? -60.781 -1.375 50.75 1 54.81 8 LEU B CA 1
ATOM 1399 C C . LEU B 1 8 ? -59.281 -1.13 50.625 1 54.81 8 LEU B C 1
ATOM 1401 O O . LEU B 1 8 ? -58.812 -0.009 50.812 1 54.81 8 LEU B O 1
ATOM 1405 N N . PRO B 1 9 ? -58.344 -2.197 50.625 1 55.34 9 PRO B N 1
ATOM 1406 C CA . PRO B 1 9 ? -56.906 -2.041 50.406 1 55.34 9 PRO B CA 1
ATOM 1407 C C . PRO B 1 9 ? -56.594 -1.409 49.062 1 55.34 9 PRO B C 1
ATOM 1409 O O . PRO B 1 9 ? -57.156 -1.792 48.031 1 55.34 9 PRO B O 1
ATOM 1412 N N . ILE B 1 10 ? -56.312 -0.069 49 1 57.41 10 ILE B N 1
ATOM 1413 C CA . ILE B 1 10 ? -55.75 0.562 47.812 1 57.41 10 ILE B CA 1
ATOM 1414 C C . ILE B 1 10 ? -54.5 -0.181 47.406 1 57.41 10 ILE B C 1
ATOM 1416 O O . ILE B 1 10 ? -53.531 -0.255 48.156 1 57.41 10 ILE B O 1
ATOM 1420 N N . ILE B 1 11 ? -54.562 -1.192 46.5 1 54.34 11 ILE B N 1
ATOM 1421 C CA . ILE B 1 11 ? -53.438 -1.831 45.812 1 54.34 11 ILE B CA 1
ATOM 1422 C C . ILE B 1 11 ? -52.625 -0.782 45.062 1 54.34 11 ILE B C 1
ATOM 1424 O O . ILE B 1 11 ? -53.125 -0.165 44.125 1 54.34 11 ILE B O 1
ATOM 1428 N N . LEU B 1 12 ? -51.625 -0.154 45.688 1 54.47 12 LEU B N 1
ATOM 1429 C CA . LEU B 1 12 ? -50.594 0.654 45.031 1 54.47 12 LEU B CA 1
ATOM 1430 C C . LEU B 1 12 ? -49.906 -0.137 43.938 1 54.47 12 LEU B C 1
ATOM 1432 O O . LEU B 1 12 ? -49.156 -1.081 44.188 1 54.47 12 LEU B O 1
ATOM 1436 N N . VAL B 1 13 ? -50.531 -0.224 42.719 1 51.91 13 VAL B N 1
ATOM 1437 C CA . VAL B 1 13 ? -49.844 -0.747 41.531 1 51.91 13 VAL B CA 1
ATOM 1438 C C . VAL B 1 13 ? -48.594 0.071 41.25 1 51.91 13 VAL B C 1
ATOM 1440 O O . VAL B 1 13 ? -48.656 1.241 40.875 1 51.91 13 VAL B O 1
ATOM 1443 N N . LEU B 1 14 ? -47.438 -0.232 41.875 1 53.28 14 LEU B N 1
ATOM 1444 C CA . LEU B 1 14 ? -46.125 0.24 41.469 1 53.28 14 LEU B CA 1
ATOM 1445 C C . LEU B 1 14 ? -45.875 -0.041 40 1 53.28 14 LEU B C 1
ATOM 1447 O O . LEU B 1 14 ? -45.75 -1.199 39.594 1 53.28 14 LEU B O 1
ATOM 1451 N N . HIS B 1 15 ? -46.344 0.895 39.125 1 56.47 15 HIS B N 1
ATOM 1452 C CA . HIS B 1 15 ? -45.906 0.875 37.75 1 56.47 15 HIS B CA 1
ATOM 1453 C C . HIS B 1 15 ? -44.375 0.882 37.625 1 56.47 15 HIS B C 1
ATOM 1455 O O . HIS B 1 15 ? -43.719 1.889 37.938 1 56.47 15 HIS B O 1
ATOM 1461 N N . PHE B 1 16 ? -43.688 -0.28 37.656 1 52.84 16 PHE B N 1
ATOM 1462 C CA . PHE B 1 16 ? -42.312 -0.453 37.219 1 52.84 16 PHE B CA 1
ATOM 1463 C C . PHE B 1 16 ? -42.125 0 35.781 1 52.84 16 PHE B C 1
ATOM 1465 O O . PHE B 1 16 ? -42.562 -0.678 34.844 1 52.84 16 PHE B O 1
ATOM 1472 N N . ILE B 1 17 ? -42.031 1.363 35.531 1 53.28 17 ILE B N 1
ATOM 1473 C CA . ILE B 1 17 ? -41.531 1.849 34.25 1 53.28 17 ILE B CA 1
ATOM 1474 C C . ILE B 1 17 ? -40.188 1.214 33.938 1 53.28 17 ILE B C 1
ATOM 1476 O O . ILE B 1 17 ? -39.188 1.532 34.594 1 53.28 17 ILE B O 1
ATOM 1480 N N . LEU B 1 18 ? -40.094 -0.047 33.438 1 54.22 18 LEU B N 1
ATOM 1481 C CA . LEU B 1 18 ? -38.906 -0.556 32.75 1 54.22 18 LEU B CA 1
ATOM 1482 C C . LEU B 1 18 ? -38.406 0.448 31.719 1 54.22 18 LEU B C 1
ATOM 1484 O O . LEU B 1 18 ? -39 0.619 30.656 1 54.22 18 LEU B O 1
ATOM 1488 N N . SER B 1 19 ? -37.688 1.503 32.156 1 53.53 19 SER B N 1
ATOM 1489 C CA . SER B 1 19 ? -36.906 2.277 31.203 1 53.53 19 SER B CA 1
ATOM 1490 C C . SER B 1 19 ? -36 1.37 30.359 1 53.53 19 SER B C 1
ATOM 1492 O O . SER B 1 19 ? -35.031 0.79 30.859 1 53.53 19 SER B O 1
ATOM 1494 N N . MET B 1 20 ? -36.531 0.686 29.438 1 51.84 20 MET B N 1
ATOM 1495 C CA . MET B 1 20 ? -35.594 0.154 28.438 1 51.84 20 MET B CA 1
ATOM 1496 C C . MET B 1 20 ? -34.656 1.245 27.922 1 51.84 20 MET B C 1
ATOM 1498 O O . MET B 1 20 ? -35.094 2.145 27.203 1 51.84 20 MET B O 1
ATOM 1502 N N . ALA B 1 21 ? -33.562 1.565 28.625 1 54.06 21 ALA B N 1
ATOM 1503 C CA . ALA B 1 21 ? -32.5 2.344 28 1 54.06 21 ALA B CA 1
ATOM 1504 C C . ALA B 1 21 ? -32.156 1.797 26.625 1 54.06 21 ALA B C 1
ATOM 1506 O O . ALA B 1 21 ? -31.734 0.644 26.484 1 54.06 21 ALA B O 1
ATOM 1507 N N . SER B 1 22 ? -32.844 2.158 25.609 1 56.53 22 SER B N 1
ATOM 1508 C CA . SER B 1 22 ? -32.312 1.812 24.297 1 56.53 22 SER B CA 1
ATOM 1509 C C . SER B 1 22 ? -30.844 2.137 24.188 1 56.53 22 SER B C 1
ATOM 1511 O O . SER B 1 22 ? -30.391 3.182 24.656 1 56.53 22 SER B O 1
ATOM 1513 N N . PRO B 1 23 ? -29.969 1.186 24.109 1 56.97 23 PRO B N 1
ATOM 1514 C CA . PRO B 1 23 ? -28.594 1.616 23.828 1 56.97 23 PRO B CA 1
ATOM 1515 C C . PRO B 1 23 ? -28.531 2.76 22.828 1 56.97 23 PRO B C 1
ATOM 1517 O O . PRO B 1 23 ? -29.125 2.68 21.75 1 56.97 23 PRO B O 1
ATOM 1520 N N . SER B 1 24 ? -28.547 3.959 23.328 1 53.72 24 SER B N 1
ATOM 1521 C CA . SER B 1 24 ? -28.281 5.066 22.422 1 53.72 24 SER B CA 1
ATOM 1522 C C . SER B 1 24 ? -27.094 4.766 21.5 1 53.72 24 SER B C 1
ATOM 1524 O O . SER B 1 24 ? -25.984 4.562 21.969 1 53.72 24 SER B O 1
ATOM 1526 N N . LEU B 1 25 ? -27.25 4 20.438 1 56.91 25 LEU B N 1
ATOM 1527 C CA . LEU B 1 25 ? -26.203 3.965 19.422 1 56.91 25 LEU B CA 1
ATOM 1528 C C . LEU B 1 25 ? -25.656 5.359 19.156 1 56.91 25 LEU B C 1
ATOM 1530 O O . LEU B 1 25 ? -26.344 6.211 18.594 1 56.91 25 LEU B O 1
ATOM 1534 N N . SER B 1 26 ? -24.938 5.906 20.219 1 58.47 26 SER B N 1
ATOM 1535 C CA . SER B 1 26 ? -24.297 7.203 20 1 58.47 26 SER B CA 1
ATOM 1536 C C . SER B 1 26 ? -23.219 7.117 18.922 1 58.47 26 SER B C 1
ATOM 1538 O O . SER B 1 26 ? -22.297 6.316 19.031 1 58.47 26 SER B O 1
ATOM 1540 N N . CYS B 1 27 ? -23.672 7.293 17.734 1 66.12 27 CYS B N 1
ATOM 1541 C CA . CYS B 1 27 ? -22.719 7.438 16.641 1 66.12 27 CYS B CA 1
ATOM 1542 C C . CYS B 1 27 ? -21.766 8.594 16.906 1 66.12 27 CYS B C 1
ATOM 1544 O O . CYS B 1 27 ? -22.188 9.68 17.297 1 66.12 27 CYS B O 1
ATOM 1546 N N . VAL B 1 28 ? -20.453 8.266 17.156 1 64.81 28 VAL B N 1
ATOM 1547 C CA . VAL B 1 28 ? -19.422 9.289 17.281 1 64.81 28 VAL B CA 1
ATOM 1548 C C . VAL B 1 28 ? -18.828 9.602 15.898 1 64.81 28 VAL B C 1
ATOM 1550 O O . VAL B 1 28 ? -18.422 8.703 15.18 1 64.81 28 VAL B O 1
ATOM 1553 N N . ILE B 1 29 ? -19.078 10.773 15.438 1 68.19 29 ILE B N 1
ATOM 1554 C CA . ILE B 1 29 ? -18.391 11.25 14.242 1 68.19 29 ILE B CA 1
ATOM 1555 C C . ILE B 1 29 ? -17.125 12.016 14.641 1 68.19 29 ILE B C 1
ATOM 1557 O O . ILE B 1 29 ? -17.203 13.102 15.2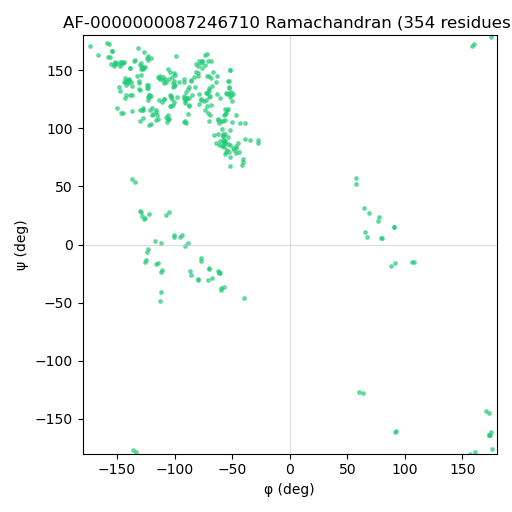19 1 68.19 29 ILE B O 1
ATOM 1561 N N . PRO B 1 30 ? -16.031 11.367 14.43 1 72.75 30 PRO B N 1
ATOM 1562 C CA . PRO B 1 30 ? -14.805 12.062 14.828 1 72.75 30 PRO B CA 1
ATOM 1563 C C . PRO B 1 30 ? -14.57 13.336 14.016 1 72.75 30 PRO B C 1
ATOM 1565 O O . PRO B 1 30 ? -14.883 13.383 12.828 1 72.75 30 PRO B O 1
ATOM 1568 N N . CYS B 1 31 ? -14.133 14.297 14.75 1 79.69 31 CYS B N 1
ATOM 1569 C CA . CYS B 1 31 ? -13.664 15.508 14.07 1 79.69 31 CYS B CA 1
ATOM 1570 C C . CYS B 1 31 ? -12.266 15.305 13.5 1 79.69 31 CYS B C 1
ATOM 1572 O O . CYS B 1 31 ? -11.336 14.969 14.234 1 79.69 31 CYS B O 1
ATOM 1574 N N . GLU B 1 32 ? -12.188 15.484 12.164 1 86 32 GLU B N 1
ATOM 1575 C CA . GLU B 1 32 ? -10.875 15.312 11.539 1 86 32 GLU B CA 1
ATOM 1576 C C . GLU B 1 32 ? -10.266 16.656 11.164 1 86 32 GLU B C 1
ATOM 1578 O O . GLU B 1 32 ? -10.992 17.609 10.828 1 86 32 GLU B O 1
ATOM 1583 N N . SER B 1 33 ? -8.945 16.656 11.367 1 89.38 33 SER B N 1
ATOM 1584 C CA . SER B 1 33 ? -8.156 17.781 10.836 1 89.38 33 SER B CA 1
ATOM 1585 C C . SER B 1 33 ? -7.461 17.391 9.539 1 89.38 33 SER B C 1
ATOM 1587 O O . SER B 1 33 ? -7.145 16.219 9.32 1 89.38 33 SER B O 1
ATOM 1589 N N . GLU B 1 34 ? -7.324 18.391 8.688 1 91.25 34 GLU B N 1
ATOM 1590 C CA . GLU B 1 34 ? -6.672 18.203 7.398 1 91.25 34 GLU B CA 1
ATOM 1591 C C . GLU B 1 34 ? -5.246 18.75 7.414 1 91.25 34 GLU B C 1
ATOM 1593 O O . GLU B 1 34 ? -4.973 19.781 8.039 1 91.25 34 GLU B O 1
ATOM 1598 N N . ILE B 1 35 ? -4.383 18.078 6.734 1 92.69 35 ILE B N 1
ATOM 1599 C CA . ILE B 1 35 ? -3.012 18.562 6.609 1 92.69 35 ILE B CA 1
ATOM 1600 C C . ILE B 1 35 ? -2.537 18.391 5.168 1 92.69 35 ILE B C 1
ATOM 1602 O O . ILE B 1 35 ? -2.846 17.391 4.516 1 92.69 35 ILE B O 1
ATOM 1606 N N . ASN B 1 36 ? -1.869 19.438 4.688 1 96.31 36 ASN B N 1
ATOM 1607 C CA . ASN B 1 36 ? -1.146 19.453 3.42 1 96.31 36 ASN B CA 1
ATOM 1608 C C . ASN B 1 36 ? 0.322 19.828 3.615 1 96.31 36 ASN B C 1
ATOM 1610 O O . ASN B 1 36 ? 0.631 20.859 4.219 1 96.31 36 ASN B O 1
ATOM 1614 N N . LEU B 1 37 ? 1.171 18.984 3.158 1 97.25 37 LEU B N 1
ATOM 1615 C CA . LEU B 1 37 ? 2.604 19.234 3.26 1 97.25 37 LEU B CA 1
ATOM 1616 C C . LEU B 1 37 ? 3.287 19.047 1.911 1 97.25 37 LEU B C 1
ATOM 1618 O O . LEU B 1 37 ? 2.881 18.188 1.122 1 97.25 37 LEU B O 1
ATOM 1622 N N . ARG B 1 38 ? 4.266 19.812 1.675 1 98.44 38 ARG B N 1
ATOM 1623 C CA . ARG B 1 38 ? 5.219 19.594 0.591 1 98.44 38 ARG B CA 1
ATOM 1624 C C . ARG B 1 38 ? 6.621 19.344 1.136 1 98.44 38 ARG B C 1
ATOM 1626 O O . ARG B 1 38 ? 7.219 20.234 1.752 1 98.44 38 ARG B O 1
ATOM 1633 N N . LEU B 1 39 ? 7.129 18.188 0.96 1 98.56 39 LEU B N 1
ATOM 1634 C CA . LEU B 1 39 ? 8.438 17.766 1.448 1 98.56 39 LEU B C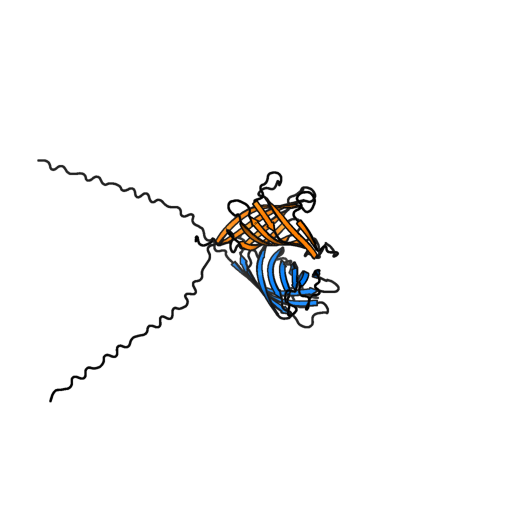A 1
ATOM 1635 C C . LEU B 1 39 ? 9.219 17.047 0.352 1 98.56 39 LEU B C 1
ATOM 1637 O O . LEU B 1 39 ? 8.758 16.969 -0.788 1 98.56 39 LEU B O 1
ATOM 1641 N N . TYR B 1 40 ? 10.438 16.594 0.749 1 98.19 40 TYR B N 1
ATOM 1642 C CA . TYR B 1 40 ? 11.297 15.938 -0.231 1 98.19 40 TYR B CA 1
ATOM 1643 C C . TYR B 1 40 ? 11.945 14.695 0.36 1 98.19 40 TYR B C 1
ATOM 1645 O O . TYR B 1 40 ? 12.547 14.75 1.438 1 98.19 40 TYR B O 1
ATOM 1653 N N . LEU B 1 41 ? 11.797 13.648 -0.35 1 98.12 41 LEU B N 1
ATOM 1654 C CA . LEU B 1 41 ? 12.422 12.383 0.019 1 98.12 41 LEU B CA 1
ATOM 1655 C C . LEU B 1 41 ? 13.812 12.258 -0.597 1 98.12 41 LEU B C 1
ATOM 1657 O O . LEU B 1 41 ? 13.969 12.336 -1.818 1 98.12 41 LEU B O 1
ATOM 1661 N N . HIS B 1 42 ? 14.742 12.016 0.265 1 97.62 42 HIS B N 1
ATOM 1662 C CA . HIS B 1 42 ? 16.141 11.922 -0.166 1 97.62 42 HIS B CA 1
ATOM 1663 C C . HIS B 1 42 ? 16.672 10.508 0.033 1 97.62 42 HIS B C 1
ATOM 1665 O O . HIS B 1 42 ? 16.938 10.094 1.165 1 97.62 42 HIS B O 1
ATOM 1671 N N . GLN B 1 43 ? 16.859 9.828 -1.071 1 96.38 43 GLN B N 1
ATOM 1672 C CA . GLN B 1 43 ? 17.344 8.453 -1.08 1 96.38 43 GLN B CA 1
ATOM 1673 C C . GLN B 1 43 ? 18.812 8.406 -1.491 1 96.38 43 GLN B C 1
ATOM 1675 O O . GLN B 1 43 ? 19.188 8.93 -2.541 1 96.38 43 GLN B O 1
ATOM 1680 N N . ILE B 1 44 ? 19.594 7.734 -0.67 1 96.25 44 ILE B N 1
ATOM 1681 C CA . ILE B 1 44 ? 21 7.535 -0.962 1 96.25 44 ILE B CA 1
ATOM 1682 C C . ILE B 1 44 ? 21.328 6.043 -1.007 1 96.25 44 ILE B C 1
ATOM 1684 O O . ILE B 1 44 ? 21.5 5.41 0.035 1 96.25 44 ILE B O 1
ATOM 1688 N N . ALA B 1 45 ? 21.469 5.543 -2.238 1 91.56 45 ALA B N 1
ATOM 1689 C CA . ALA B 1 45 ? 21.625 4.102 -2.436 1 91.56 45 ALA B CA 1
ATOM 1690 C C . ALA B 1 45 ? 23.094 3.688 -2.307 1 91.56 45 ALA B C 1
ATOM 1692 O O . ALA B 1 45 ? 23.391 2.535 -1.978 1 91.56 45 ALA B O 1
ATOM 1693 N N . ALA B 1 46 ? 23.922 4.617 -2.586 1 88.75 46 ALA B N 1
ATOM 1694 C CA . ALA B 1 46 ? 25.344 4.293 -2.531 1 88.75 46 ALA B CA 1
ATOM 1695 C C . ALA B 1 46 ? 26.172 5.523 -2.168 1 88.75 46 ALA B C 1
ATOM 1697 O O . ALA B 1 46 ? 25.766 6.656 -2.422 1 88.75 46 ALA B O 1
ATOM 1698 N N . GLY B 1 47 ? 27.406 5.238 -1.576 1 88.12 47 GLY B N 1
ATOM 1699 C CA . GLY B 1 47 ? 28.312 6.316 -1.197 1 88.12 47 GLY B CA 1
ATOM 1700 C C . GLY B 1 47 ? 28.125 6.781 0.233 1 88.12 47 GLY B C 1
ATOM 1701 O O . GLY B 1 47 ? 27.562 6.051 1.06 1 88.12 47 GLY B O 1
ATOM 1702 N N . SER B 1 48 ? 28.609 7.977 0.5 1 88.75 48 SER B N 1
ATOM 1703 C CA . SER B 1 48 ? 28.531 8.539 1.845 1 88.75 48 SER B CA 1
ATOM 1704 C C . SER B 1 48 ? 27.094 8.891 2.207 1 88.75 48 SER B C 1
ATOM 1706 O O . SER B 1 48 ? 26.359 9.477 1.399 1 88.75 48 SER B O 1
ATOM 1708 N N . GLY B 1 49 ? 26.656 8.359 3.391 1 93.19 49 GLY B N 1
ATOM 1709 C CA . GLY B 1 49 ? 25.328 8.695 3.867 1 93.19 49 GLY B CA 1
ATOM 1710 C C . GLY B 1 49 ? 24.266 7.723 3.383 1 93.19 49 GLY B C 1
ATOM 1711 O O . GLY B 1 49 ? 23.078 8.039 3.396 1 93.19 49 GLY B O 1
ATOM 1712 N N . THR B 1 50 ? 24.781 6.605 2.908 1 96.19 50 THR B N 1
ATOM 1713 C CA . THR B 1 50 ? 23.859 5.578 2.434 1 96.19 50 THR B CA 1
ATOM 1714 C C . THR B 1 50 ? 22.781 5.309 3.471 1 96.19 50 THR B C 1
ATOM 1716 O O . THR B 1 50 ? 23.078 5.121 4.652 1 96.19 50 THR B O 1
ATOM 1719 N N . ASN B 1 51 ? 21.531 5.344 2.996 1 98.25 51 ASN B N 1
ATOM 1720 C CA . ASN B 1 51 ? 20.422 5.199 3.936 1 98.25 51 ASN B CA 1
ATOM 1721 C C . ASN B 1 51 ? 19.422 4.148 3.469 1 98.25 51 ASN B C 1
ATOM 1723 O O . ASN B 1 51 ? 18.219 4.266 3.725 1 98.25 51 ASN B O 1
ATOM 1727 N N . GLN B 1 52 ? 19.906 3.205 2.744 1 97.56 52 GLN B N 1
ATOM 1728 C CA . GLN B 1 52 ? 19.172 1.986 2.408 1 97.56 52 GLN B CA 1
ATOM 1729 C C . GLN B 1 52 ? 20.141 0.826 2.156 1 97.56 52 GLN B C 1
ATOM 1731 O O . GLN B 1 52 ? 21.312 1.038 1.873 1 97.56 52 GLN B O 1
ATOM 1736 N N . VAL B 1 53 ? 19.641 -0.39 2.34 1 96.88 53 VAL B N 1
ATOM 1737 C CA . VAL B 1 53 ? 20.453 -1.573 2.09 1 96.88 53 VAL B CA 1
ATOM 1738 C C . VAL B 1 53 ? 19.562 -2.717 1.597 1 96.88 53 VAL B C 1
ATOM 1740 O O . VAL B 1 53 ? 18.484 -2.949 2.137 1 96.88 53 VAL B O 1
ATOM 1743 N N . ALA B 1 54 ? 20.062 -3.383 0.553 1 95.44 54 ALA B N 1
ATOM 1744 C CA . ALA B 1 54 ? 19.391 -4.594 0.104 1 95.44 54 ALA B CA 1
ATOM 1745 C C . ALA B 1 54 ? 19.625 -5.75 1.071 1 95.44 54 ALA B C 1
ATOM 1747 O O . ALA B 1 54 ? 20.766 -6.027 1.444 1 95.44 54 ALA B O 1
ATOM 1748 N N . ILE B 1 55 ? 18.531 -6.426 1.469 1 96 55 ILE B N 1
ATOM 1749 C CA . ILE B 1 55 ? 18.688 -7.539 2.398 1 96 55 ILE B CA 1
ATOM 1750 C C . ILE B 1 55 ? 18.375 -8.852 1.683 1 96 55 ILE B C 1
ATOM 1752 O O . ILE B 1 55 ? 18.781 -9.922 2.141 1 96 55 ILE B O 1
ATOM 1756 N N . VAL B 1 56 ? 17.641 -8.812 0.622 1 95.88 56 VAL B N 1
ATOM 1757 C CA . VAL B 1 56 ? 17.406 -9.945 -0.271 1 95.88 56 VAL B CA 1
ATOM 1758 C C . VAL B 1 56 ? 17.703 -9.539 -1.712 1 95.88 56 VAL B C 1
ATOM 1760 O O . VAL B 1 56 ? 17.078 -8.625 -2.248 1 95.88 56 VAL B O 1
ATOM 1763 N N . ALA B 1 57 ? 18.703 -10.188 -2.238 1 93.75 57 ALA B N 1
ATOM 1764 C CA . ALA B 1 57 ? 18.984 -10 -3.658 1 93.75 57 ALA B CA 1
ATOM 1765 C C . ALA B 1 57 ? 18.266 -11.039 -4.508 1 93.75 57 ALA B C 1
ATOM 1767 O O . ALA B 1 57 ? 18.188 -12.211 -4.129 1 93.75 57 ALA B O 1
ATOM 1768 N N . SER B 1 58 ? 17.734 -10.547 -5.664 1 92.12 58 SER B N 1
ATOM 1769 C CA . SER B 1 58 ? 17 -11.453 -6.543 1 92.12 58 SER B CA 1
ATOM 1770 C C . SER B 1 58 ? 17.75 -11.672 -7.855 1 92.12 58 SER B C 1
ATOM 1772 O O . SER B 1 58 ? 18.328 -10.734 -8.406 1 92.12 58 SER B O 1
ATOM 1774 N N . ASN B 1 59 ? 17.625 -12.914 -8.344 1 90.5 59 ASN B N 1
ATOM 1775 C CA . ASN B 1 59 ? 18.172 -13.242 -9.656 1 90.5 59 ASN B CA 1
ATOM 1776 C C . ASN B 1 59 ? 17.094 -13.266 -10.734 1 90.5 59 ASN B C 1
ATOM 1778 O O . ASN B 1 59 ? 17.375 -13.57 -11.891 1 90.5 59 ASN B O 1
ATOM 1782 N N . GLN B 1 60 ? 15.969 -12.844 -10.359 1 89.62 60 GLN B N 1
ATOM 1783 C CA . GLN B 1 60 ? 14.875 -12.797 -11.312 1 89.62 60 GLN B CA 1
ATOM 1784 C C . GLN B 1 60 ? 15.023 -11.617 -12.266 1 89.62 60 GLN B C 1
ATOM 1786 O O . GLN B 1 60 ? 15.664 -10.617 -11.938 1 89.62 60 GLN B O 1
ATOM 1791 N N . PRO B 1 61 ? 14.359 -11.75 -13.43 1 88.62 61 PRO B N 1
ATOM 1792 C CA . PRO B 1 61 ? 14.344 -10.586 -14.32 1 88.62 61 PRO B CA 1
ATOM 1793 C C . PRO B 1 61 ? 13.844 -9.32 -13.625 1 88.62 61 PRO B C 1
ATOM 1795 O O . PRO B 1 61 ? 12.961 -9.391 -12.766 1 88.62 61 PRO B O 1
ATOM 1798 N N . ALA B 1 62 ? 14.469 -8.148 -13.914 1 88.5 62 ALA B N 1
ATOM 1799 C CA . ALA B 1 62 ? 14.117 -6.82 -13.43 1 88.5 62 ALA B CA 1
ATOM 1800 C C . ALA B 1 62 ? 14.312 -6.715 -11.914 1 88.5 62 ALA B C 1
ATOM 1802 O O . ALA B 1 62 ? 13.875 -5.75 -11.289 1 88.5 62 ALA B O 1
ATOM 1803 N N . GLY B 1 63 ? 14.969 -7.758 -11.344 1 92.81 63 GLY B N 1
ATOM 1804 C CA . GLY B 1 63 ? 15.195 -7.73 -9.906 1 92.81 63 GLY B CA 1
ATOM 1805 C C . GLY B 1 63 ? 13.961 -8.062 -9.094 1 92.81 63 GLY B C 1
ATOM 1806 O O . GLY B 1 63 ? 13.883 -7.734 -7.91 1 92.81 63 GLY B O 1
ATOM 1807 N N . PHE B 1 64 ? 12.992 -8.734 -9.75 1 94.56 64 PHE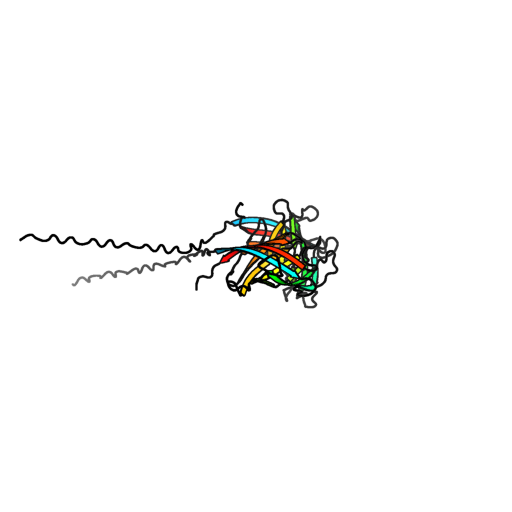 B N 1
ATOM 1808 C CA . PHE B 1 64 ? 11.75 -9.117 -9.078 1 94.56 64 PHE B CA 1
ATOM 1809 C C . PHE B 1 64 ? 12.047 -9.898 -7.801 1 94.56 64 PHE B C 1
ATOM 1811 O O . PHE B 1 64 ? 12.742 -10.914 -7.832 1 94.56 64 PHE B O 1
ATOM 1818 N N . GLY B 1 65 ? 11.609 -9.258 -6.637 1 96 65 GLY B N 1
ATOM 1819 C CA . GLY B 1 65 ? 11.82 -9.906 -5.348 1 96 65 GLY B CA 1
ATOM 1820 C C . GLY B 1 65 ? 12.93 -9.266 -4.531 1 96 65 GLY B C 1
ATOM 1821 O O . GLY B 1 65 ? 13.078 -9.562 -3.346 1 96 65 GLY B O 1
ATOM 1822 N N . THR B 1 66 ? 13.727 -8.445 -5.215 1 96.69 66 THR B N 1
ATOM 1823 C CA . THR B 1 66 ? 14.719 -7.719 -4.43 1 96.69 66 THR B CA 1
ATOM 1824 C C . THR B 1 66 ? 14.055 -6.949 -3.293 1 96.69 66 THR B C 1
ATOM 1826 O O . THR B 1 66 ? 13.016 -6.309 -3.492 1 96.69 66 THR B O 1
ATOM 1829 N N . THR B 1 67 ? 14.633 -7.168 -2.08 1 97.25 67 THR B N 1
ATOM 1830 C CA . THR B 1 67 ? 14.07 -6.539 -0.889 1 97.25 67 THR B CA 1
ATOM 1831 C C . THR B 1 67 ? 15.125 -5.711 -0.166 1 97.25 67 THR B C 1
ATOM 1833 O O . THR B 1 67 ? 16.266 -6.148 -0.015 1 97.25 67 THR B O 1
ATOM 1836 N N . ALA B 1 68 ? 14.664 -4.5 0.199 1 97.19 68 ALA B N 1
ATOM 1837 C CA . ALA B 1 68 ? 15.594 -3.602 0.882 1 97.19 68 ALA B CA 1
ATOM 1838 C C . ALA B 1 68 ? 14.938 -2.945 2.092 1 97.19 68 ALA B C 1
ATOM 1840 O O . ALA B 1 68 ? 13.711 -2.971 2.227 1 97.19 68 ALA B O 1
ATOM 1841 N N . VAL B 1 69 ? 15.805 -2.48 3.025 1 98.44 69 VAL B N 1
ATOM 1842 C CA . VAL B 1 69 ? 15.398 -1.691 4.184 1 98.44 69 VAL B CA 1
ATOM 1843 C C . VAL B 1 69 ? 15.844 -0.243 4.008 1 98.44 69 VAL B C 1
ATOM 1845 O O . VAL B 1 69 ? 16.906 0.018 3.426 1 98.44 69 VAL B O 1
ATOM 1848 N N . ASN B 1 70 ? 14.969 0.656 4.473 1 98.06 70 ASN B N 1
ATOM 1849 C CA . ASN B 1 70 ? 15.32 2.055 4.258 1 98.06 70 ASN B CA 1
ATOM 1850 C C . ASN B 1 70 ? 15.242 2.859 5.551 1 98.06 70 ASN B C 1
ATOM 1852 O O . ASN B 1 70 ? 14.531 2.473 6.484 1 98.06 70 ASN B O 1
ATOM 1856 N N . ASP B 1 71 ? 15.938 3.848 5.684 1 98.62 71 ASP B N 1
ATOM 1857 C CA . ASP B 1 71 ? 15.938 4.98 6.605 1 98.62 71 ASP B CA 1
ATOM 1858 C C . ASP B 1 71 ? 16.125 6.297 5.855 1 98.62 71 ASP B C 1
ATOM 1860 O O . ASP B 1 71 ? 16.984 7.102 6.207 1 98.62 71 ASP B O 1
ATOM 1864 N N . TRP B 1 72 ? 15.305 6.562 4.867 1 98.44 72 TRP B N 1
ATOM 1865 C CA . TRP B 1 72 ? 15.461 7.719 3.986 1 98.44 72 TRP B CA 1
ATOM 1866 C C . TRP B 1 72 ? 15.148 9.016 4.73 1 98.44 72 TRP B C 1
ATOM 1868 O O . TRP B 1 72 ? 14.219 9.062 5.535 1 98.44 72 TRP B O 1
ATOM 1878 N N . THR B 1 73 ? 15.883 10.039 4.367 1 98.25 73 THR B N 1
ATOM 1879 C CA . THR B 1 73 ? 15.586 11.328 4.973 1 98.25 73 THR B CA 1
ATOM 1880 C C . THR B 1 73 ? 14.484 12.055 4.195 1 98.25 73 THR B C 1
ATOM 1882 O O . THR B 1 73 ? 14.43 11.969 2.969 1 98.25 73 THR B O 1
ATOM 1885 N N . VAL B 1 74 ? 13.656 12.68 4.953 1 98.62 74 VAL B N 1
ATOM 1886 C CA . VAL B 1 74 ? 12.68 13.617 4.414 1 98.62 74 VAL B CA 1
ATOM 1887 C C . VAL B 1 74 ? 13.062 15.047 4.797 1 98.62 74 VAL B C 1
ATOM 1889 O O . VAL B 1 74 ? 13.219 15.359 5.98 1 98.62 74 VAL B O 1
ATOM 1892 N N . ILE B 1 75 ? 13.18 15.914 3.75 1 98 75 ILE B N 1
ATOM 1893 C CA . ILE B 1 75 ? 13.742 17.234 3.975 1 98 75 ILE B CA 1
ATOM 1894 C C . ILE B 1 75 ? 12.75 18.297 3.51 1 98 75 ILE B C 1
ATOM 1896 O O . ILE B 1 75 ? 11.828 18.016 2.738 1 98 75 ILE B O 1
ATOM 1900 N N . ASP B 1 76 ? 12.938 19.531 4.016 1 97.75 76 ASP B N 1
ATOM 1901 C CA . ASP B 1 76 ? 11.938 20.562 3.83 1 97.75 76 ASP B CA 1
ATOM 1902 C C . ASP B 1 76 ? 12.242 21.422 2.598 1 97.75 76 ASP B C 1
ATOM 1904 O O . ASP B 1 76 ? 11.609 22.453 2.377 1 97.75 76 ASP B O 1
ATOM 1908 N N . GLY B 1 77 ? 13.25 21.031 1.763 1 97.19 77 GLY B N 1
ATOM 1909 C CA . GLY B 1 77 ? 13.594 21.672 0.508 1 97.19 77 GLY B CA 1
ATOM 1910 C C . GLY B 1 77 ? 14.289 20.75 -0.475 1 97.19 77 GLY B C 1
ATOM 1911 O O . GLY B 1 77 ? 14.75 19.672 -0.099 1 97.19 77 GLY B O 1
ATOM 1912 N N . PRO B 1 78 ? 14.391 21.141 -1.693 1 95.62 78 PRO B N 1
ATOM 1913 C CA . PRO B 1 78 ? 14.883 20.266 -2.75 1 95.62 78 PRO B CA 1
ATOM 1914 C C . PRO B 1 78 ? 16.406 20.109 -2.727 1 95.62 78 PRO B C 1
ATOM 1916 O O . PRO B 1 78 ? 16.953 19.234 -3.396 1 95.62 78 PRO B O 1
ATOM 1919 N N . ASN B 1 79 ? 17.062 21.016 -1.947 1 94.62 79 ASN B N 1
ATOM 1920 C CA . ASN B 1 79 ? 18.516 20.969 -1.881 1 94.62 79 ASN B CA 1
ATOM 1921 C C . ASN B 1 79 ? 19 20.375 -0.56 1 94.62 79 ASN B C 1
ATOM 1923 O O . ASN B 1 79 ? 18.984 21.047 0.473 1 94.62 79 ASN B O 1
ATOM 1927 N N . PRO B 1 80 ? 19.531 19.141 -0.663 1 93.69 80 PRO B N 1
ATOM 1928 C CA . PRO B 1 80 ? 19.953 18.484 0.578 1 93.69 80 PRO B CA 1
ATOM 1929 C C . PRO B 1 80 ? 21.047 19.25 1.311 1 93.69 80 PRO B C 1
ATOM 1931 O O . PRO B 1 80 ? 21.219 19.094 2.523 1 93.69 80 PRO B O 1
ATOM 1934 N N . GLY B 1 81 ? 21.797 20.047 0.623 1 92.75 81 GLY B N 1
ATOM 1935 C CA . GLY B 1 81 ? 22.891 20.797 1.246 1 92.75 81 GLY B CA 1
ATOM 1936 C C . GLY B 1 81 ? 22.406 21.891 2.162 1 92.75 81 GLY B C 1
ATOM 1937 O O . GLY B 1 81 ? 23.125 22.344 3.049 1 92.75 81 GLY B O 1
ATOM 1938 N N . THR B 1 82 ? 21.188 22.328 1.979 1 95.94 82 THR B N 1
ATOM 1939 C CA . THR B 1 82 ? 20.703 23.484 2.738 1 95.94 82 THR B CA 1
ATOM 1940 C C . THR B 1 82 ? 19.406 23.125 3.48 1 95.94 82 THR B C 1
ATOM 1942 O O . THR B 1 82 ? 19 23.844 4.387 1 95.94 82 THR B O 1
ATOM 1945 N N . ALA B 1 83 ? 18.859 22.062 3.127 1 96.31 83 ALA B N 1
ATOM 1946 C CA . ALA B 1 83 ? 17.562 21.688 3.691 1 96.31 83 ALA B CA 1
ATOM 1947 C C . ALA B 1 83 ? 17.719 21.109 5.09 1 96.31 83 ALA B C 1
ATOM 1949 O O . ALA B 1 83 ? 18.812 20.672 5.469 1 96.31 83 ALA B O 1
ATOM 1950 N N . THR B 1 84 ? 16.625 21.188 5.812 1 96.94 84 THR B N 1
ATOM 1951 C CA . THR B 1 84 ? 16.547 20.578 7.137 1 96.94 84 THR B CA 1
ATOM 1952 C C . THR B 1 84 ? 15.789 19.25 7.074 1 96.94 84 THR B C 1
ATOM 1954 O O . THR B 1 84 ? 14.766 19.141 6.398 1 96.94 84 THR B O 1
ATOM 1957 N N . ILE B 1 85 ? 16.359 18.234 7.859 1 97.5 85 ILE B N 1
ATOM 1958 C CA . ILE B 1 85 ? 15.641 16.969 7.984 1 97.5 85 ILE B CA 1
ATOM 1959 C C . ILE B 1 85 ? 14.445 17.141 8.914 1 97.5 85 ILE B C 1
ATOM 1961 O O . ILE B 1 85 ? 14.594 17.578 10.062 1 97.5 85 ILE B O 1
ATOM 1965 N N . VAL B 1 86 ? 13.281 16.828 8.414 1 98.25 86 VAL B N 1
ATOM 1966 C CA . VAL B 1 86 ? 12.086 17.031 9.234 1 98.25 86 VAL B CA 1
ATOM 1967 C C . VAL B 1 86 ? 11.438 15.695 9.555 1 98.25 86 VAL B C 1
ATOM 1969 O O . VAL B 1 86 ? 10.586 15.609 10.438 1 98.25 86 VAL B O 1
ATOM 1972 N N . ALA B 1 87 ? 11.766 14.641 8.859 1 98.62 87 ALA B N 1
ATOM 1973 C CA . ALA B 1 87 ? 11.266 13.289 9.078 1 98.62 87 ALA B CA 1
ATOM 1974 C C . ALA B 1 87 ? 12.203 12.25 8.477 1 98.62 87 ALA B C 1
ATOM 1976 O O . ALA B 1 87 ? 13.188 12.602 7.812 1 98.62 87 ALA B O 1
ATOM 1977 N N . ARG B 1 88 ? 11.898 10.977 8.758 1 98.62 88 ARG B N 1
ATOM 1978 C CA . ARG B 1 88 ? 12.562 9.836 8.148 1 98.62 88 ARG B CA 1
ATOM 1979 C C . ARG B 1 88 ? 11.57 8.719 7.836 1 98.62 88 ARG B C 1
ATOM 1981 O O . ARG B 1 88 ? 10.641 8.477 8.609 1 98.62 88 ARG B O 1
ATOM 1988 N N . THR B 1 89 ? 11.82 8.109 6.652 1 98.56 89 THR B N 1
ATOM 1989 C CA . THR B 1 89 ? 11.086 6.875 6.395 1 98.56 89 THR B CA 1
ATOM 1990 C C . THR B 1 89 ? 11.859 5.664 6.914 1 98.56 89 THR B C 1
ATOM 1992 O O . THR B 1 89 ? 13.062 5.543 6.672 1 98.56 89 THR B O 1
ATOM 1995 N N . LYS B 1 90 ? 11.18 4.824 7.652 1 98.5 90 LYS B N 1
ATOM 1996 C CA . LYS B 1 90 ? 11.766 3.633 8.258 1 98.5 90 LYS B CA 1
ATOM 1997 C C . LYS B 1 90 ? 10.93 2.393 7.961 1 98.5 90 LYS B C 1
ATOM 1999 O O . LYS B 1 90 ? 9.812 2.258 8.461 1 98.5 90 LYS B O 1
ATOM 2004 N N . GLY B 1 91 ? 11.438 1.561 7.086 1 98.44 91 GLY B N 1
ATOM 2005 C CA . GLY B 1 91 ? 10.695 0.372 6.695 1 98.44 91 GLY B CA 1
ATOM 2006 C C . GLY B 1 91 ? 11.344 -0.395 5.559 1 98.44 91 GLY B C 1
ATOM 2007 O O . GLY B 1 91 ? 12.57 -0.529 5.52 1 98.44 91 GLY B O 1
ATOM 2008 N N . MET B 1 92 ? 10.531 -0.942 4.742 1 97.81 92 MET B N 1
ATOM 2009 C CA . MET B 1 92 ? 11.023 -1.822 3.686 1 97.81 92 MET B CA 1
ATOM 2010 C C . MET B 1 92 ? 10.438 -1.433 2.334 1 97.81 92 MET B C 1
ATOM 2012 O O . MET B 1 92 ? 9.398 -0.772 2.271 1 97.81 92 MET B O 1
ATOM 2016 N N . HIS B 1 93 ? 11.164 -1.765 1.345 1 97.06 93 HIS B N 1
ATOM 2017 C CA . HIS B 1 93 ? 10.641 -1.717 -0.013 1 97.06 93 HIS B CA 1
ATOM 2018 C C . HIS B 1 93 ? 11.102 -2.92 -0.828 1 97.06 93 HIS B C 1
ATOM 2020 O O . HIS B 1 93 ? 12.234 -3.385 -0.667 1 97.06 93 HIS B O 1
ATOM 2026 N N . VAL B 1 94 ? 10.18 -3.404 -1.652 1 97.5 94 VAL B N 1
ATOM 2027 C CA . VAL B 1 94 ? 10.383 -4.648 -2.385 1 97.5 94 VAL B CA 1
ATOM 2028 C C . VAL B 1 94 ? 10.055 -4.445 -3.859 1 97.5 94 VAL B C 1
ATOM 2030 O O . VAL B 1 94 ? 9.055 -3.807 -4.195 1 97.5 94 VAL B O 1
ATOM 2033 N N . GLN B 1 95 ? 11 -4.977 -4.715 1 96.62 95 GLN B N 1
ATOM 2034 C CA . GLN B 1 95 ? 10.688 -4.965 -6.141 1 96.62 95 GLN B CA 1
ATOM 2035 C C . GLN B 1 95 ? 9.578 -5.961 -6.469 1 96.62 95 GLN B C 1
ATOM 2037 O O . GLN B 1 95 ? 9.805 -7.172 -6.488 1 96.62 95 GLN B O 1
ATOM 2042 N N . ALA B 1 96 ? 8.398 -5.402 -6.734 1 96.81 96 ALA B N 1
ATOM 2043 C CA . ALA B 1 96 ? 7.223 -6.27 -6.836 1 96.81 96 ALA B CA 1
ATOM 2044 C C . ALA B 1 96 ? 6.551 -6.121 -8.195 1 96.81 96 ALA B C 1
ATOM 2046 O O . ALA B 1 96 ? 5.328 -6.238 -8.312 1 96.81 96 ALA B O 1
ATOM 2047 N N . ASP B 1 97 ? 7.285 -5.75 -9.188 1 93.25 97 ASP B N 1
ATOM 2048 C CA . ASP B 1 97 ? 6.816 -5.645 -10.562 1 93.25 97 ASP B CA 1
ATOM 2049 C C . ASP B 1 97 ? 7.605 -6.57 -11.484 1 93.25 97 ASP B C 1
ATOM 2051 O O . ASP B 1 97 ? 8.805 -6.383 -11.68 1 93.25 97 ASP B O 1
ATOM 2055 N N . VAL B 1 98 ? 6.945 -7.527 -12.086 1 89.44 98 VAL B N 1
ATOM 2056 C CA . VAL B 1 98 ? 7.633 -8.484 -12.945 1 89.44 98 VAL B CA 1
ATOM 2057 C C . VAL B 1 98 ? 8.086 -7.789 -14.227 1 89.44 98 VAL B C 1
ATOM 2059 O O . VAL B 1 98 ? 9.078 -8.195 -14.844 1 89.44 98 VAL B O 1
ATOM 2062 N N . GLY B 1 99 ? 7.336 -6.742 -14.688 1 83.81 99 GLY B N 1
ATOM 2063 C CA . GLY B 1 99 ? 7.602 -6.086 -15.961 1 83.81 99 GLY B CA 1
ATOM 2064 C C . GLY B 1 99 ? 8.602 -4.949 -15.844 1 83.81 99 GLY B C 1
ATOM 2065 O O . GLY B 1 99 ? 8.961 -4.332 -16.844 1 83.81 99 GLY B O 1
ATOM 2066 N N . GLY B 1 100 ? 9.148 -4.648 -14.781 1 81.25 100 GLY B N 1
ATOM 2067 C CA . GLY B 1 100 ? 10.062 -3.535 -14.594 1 81.25 100 GLY B CA 1
ATOM 2068 C C . GLY B 1 100 ? 10.133 -3.055 -13.156 1 81.25 100 GLY B C 1
ATOM 2069 O O . GLY B 1 100 ? 9.445 -3.586 -12.281 1 81.25 100 GLY B O 1
ATOM 2070 N N . PRO B 1 101 ? 10.992 -2.051 -13.141 1 82.94 101 PRO B N 1
ATOM 2071 C CA . PRO B 1 101 ? 11.156 -1.649 -11.742 1 82.94 101 PRO B CA 1
ATOM 2072 C C . PRO B 1 101 ? 9.898 -1.003 -11.164 1 82.94 101 PRO B C 1
ATOM 2074 O O . PRO B 1 101 ? 9.273 -0.166 -11.82 1 82.94 101 PRO B O 1
ATOM 2077 N N . GLY B 1 102 ? 9.359 -1.501 -10.211 1 92.69 102 GLY B N 1
ATOM 2078 C CA . GLY B 1 102 ? 8.289 -1.05 -9.344 1 92.69 102 GLY B CA 1
ATOM 2079 C C . GLY B 1 102 ? 8.398 -1.585 -7.93 1 92.69 102 GLY B C 1
ATOM 2080 O O . GLY B 1 102 ? 8.336 -2.797 -7.711 1 92.69 102 GLY B O 1
ATOM 2081 N N . TRP B 1 103 ? 8.547 -0.598 -7.098 1 95.69 103 TRP B N 1
ATOM 2082 C CA . TRP B 1 103 ? 8.82 -0.964 -5.711 1 95.69 103 TRP B CA 1
ATOM 2083 C C . TRP B 1 103 ? 7.582 -0.778 -4.844 1 95.69 103 TRP B C 1
ATOM 2085 O O . TRP B 1 103 ? 6.984 0.301 -4.824 1 95.69 103 TRP B O 1
ATOM 2095 N N . PHE B 1 104 ? 7.199 -1.896 -4.312 1 97.5 104 PHE B N 1
ATOM 2096 C CA . PHE B 1 104 ? 6.207 -1.813 -3.244 1 97.5 104 PHE B CA 1
ATOM 2097 C C . PHE B 1 104 ? 6.852 -1.358 -1.94 1 97.5 104 PHE B C 1
ATOM 2099 O O . PHE B 1 104 ? 7.816 -1.968 -1.473 1 97.5 104 PHE B O 1
ATOM 2106 N N . ASN B 1 105 ? 6.258 -0.25 -1.384 1 97.81 105 ASN B N 1
ATOM 2107 C CA . ASN B 1 105 ? 6.801 0.36 -0.175 1 97.81 105 ASN B CA 1
ATOM 2108 C C . ASN B 1 105 ? 5.883 0.14 1.024 1 97.81 105 ASN B C 1
ATOM 2110 O O . ASN B 1 105 ? 4.66 0.221 0.9 1 97.81 105 ASN B O 1
ATOM 2114 N N . TYR B 1 106 ? 6.488 -0.09 2.102 1 97.69 106 TYR B N 1
ATOM 2115 C CA . TYR B 1 106 ? 5.812 -0.095 3.395 1 97.69 106 TYR B CA 1
ATOM 2116 C C . TYR B 1 106 ? 6.738 0.411 4.496 1 97.69 106 TYR B C 1
ATOM 2118 O O . TYR B 1 106 ? 7.711 -0.258 4.855 1 97.69 106 TYR B O 1
ATOM 2126 N N . PHE B 1 107 ? 6.324 1.644 5.059 1 98.62 107 PHE B N 1
ATOM 2127 C CA . PHE B 1 107 ? 7.219 2.26 6.031 1 98.62 107 PHE B CA 1
ATOM 2128 C C . PHE B 1 107 ? 6.457 3.236 6.922 1 98.62 107 PHE B C 1
ATOM 2130 O O . PHE B 1 107 ? 5.34 3.641 6.598 1 98.62 107 PHE B O 1
ATOM 2137 N N . SER B 1 108 ? 7.102 3.508 8.016 1 98.81 108 SER B N 1
ATOM 2138 C CA . SER B 1 108 ? 6.703 4.641 8.844 1 98.81 108 SER B CA 1
ATOM 2139 C C . SER B 1 108 ? 7.461 5.906 8.453 1 98.81 108 SER B C 1
ATOM 2141 O O . SER B 1 108 ? 8.688 5.883 8.32 1 98.81 108 SER B O 1
ATOM 2143 N N . MET B 1 109 ? 6.746 6.906 8.188 1 98.75 109 MET B N 1
ATOM 2144 C CA . MET B 1 109 ? 7.371 8.227 8.133 1 98.75 109 MET B CA 1
ATOM 2145 C C . MET B 1 109 ? 7.309 8.914 9.5 1 98.75 109 MET B C 1
ATOM 2147 O O . MET B 1 109 ? 6.258 9.414 9.898 1 98.75 109 MET B O 1
ATOM 2151 N N . VAL B 1 110 ? 8.43 8.969 10.156 1 98.69 110 VAL B N 1
ATOM 2152 C CA . VAL B 1 110 ? 8.5 9.461 11.523 1 98.69 110 VAL B CA 1
ATOM 2153 C C . VAL B 1 110 ? 9.023 10.891 11.539 1 98.69 110 VAL B C 1
ATOM 2155 O O . VAL B 1 110 ? 10.133 11.156 11.07 1 98.69 110 VAL B O 1
ATOM 2158 N N . PHE B 1 111 ? 8.211 11.758 12.047 1 98.12 111 PHE B N 1
ATOM 2159 C CA . PHE B 1 111 ? 8.578 13.172 12.062 1 98.12 111 PHE B CA 1
ATOM 2160 C C . PHE B 1 111 ? 9.531 13.469 13.211 1 98.12 111 PHE B C 1
ATOM 2162 O O . PHE B 1 111 ? 9.383 12.914 14.305 1 98.12 111 PHE B O 1
ATOM 2169 N N . GLU B 1 112 ? 10.461 14.445 12.883 1 96.5 112 GLU B N 1
ATOM 2170 C CA . GLU B 1 112 ? 11.508 14.781 13.844 1 96.5 112 GLU B CA 1
ATOM 2171 C C . GLU B 1 112 ? 11.5 16.266 14.164 1 96.5 112 GLU B C 1
ATOM 2173 O O . GLU B 1 112 ? 12.281 16.734 15 1 96.5 112 GLU B O 1
ATOM 2178 N N . ASP B 1 113 ? 10.695 16.969 13.477 1 89.69 113 ASP B N 1
ATOM 2179 C CA . ASP B 1 113 ? 10.664 18.406 13.734 1 89.69 113 ASP B CA 1
ATOM 2180 C C . ASP B 1 113 ? 10.008 18.703 15.086 1 89.69 113 ASP B C 1
ATOM 2182 O O . ASP B 1 113 ? 9.359 17.828 15.672 1 89.69 113 ASP B O 1
ATOM 2186 N N . ALA B 1 114 ? 10.188 19.891 15.602 1 84.75 114 ALA B N 1
ATOM 2187 C CA . ALA B 1 114 ? 9.797 20.266 16.953 1 84.75 114 ALA B CA 1
ATOM 2188 C C . ALA B 1 114 ? 8.297 20.094 17.156 1 84.75 114 ALA B C 1
ATOM 2190 O O . ALA B 1 114 ? 7.855 19.625 18.219 1 84.75 114 ALA B O 1
ATOM 2191 N N . ARG B 1 115 ? 7.512 20.375 16.281 1 81.81 115 ARG B N 1
ATOM 2192 C CA . ARG B 1 115 ? 6.062 20.422 16.422 1 81.81 115 ARG B CA 1
ATOM 2193 C C . ARG B 1 115 ? 5.461 19.016 16.359 1 81.81 115 ARG B C 1
ATOM 2195 O O . ARG B 1 115 ? 4.484 18.719 17.047 1 81.81 115 ARG B O 1
ATOM 2202 N N . ARG B 1 116 ? 6.039 18.094 15.664 1 89.56 116 ARG B N 1
ATOM 2203 C CA . ARG B 1 116 ? 5.414 16.812 15.383 1 89.56 116 ARG B CA 1
ATOM 2204 C C . ARG B 1 116 ? 6.32 15.664 15.805 1 89.56 116 ARG B C 1
ATOM 2206 O O . ARG B 1 116 ? 6.105 14.516 15.406 1 89.56 116 ARG B O 1
ATOM 2213 N N . ARG B 1 117 ? 7.168 15.898 16.656 1 92.5 117 ARG B N 1
ATOM 2214 C CA . ARG B 1 117 ? 8.203 14.922 16.969 1 92.5 117 ARG B CA 1
ATOM 2215 C C . ARG B 1 117 ? 7.594 13.641 17.531 1 92.5 117 ARG B C 1
ATOM 2217 O O . ARG B 1 117 ? 6.793 13.68 18.469 1 92.5 117 ARG B O 1
ATOM 2224 N N . GLY B 1 118 ? 8.031 12.539 16.922 1 93.38 118 GLY B N 1
ATOM 2225 C CA . GLY B 1 118 ? 7.578 11.234 17.375 1 93.38 118 GLY B CA 1
ATOM 2226 C C . GLY B 1 118 ? 6.297 10.789 16.703 1 93.38 118 GLY B C 1
ATOM 2227 O O . GLY B 1 118 ? 5.953 9.602 16.719 1 93.38 118 GLY B O 1
ATOM 2228 N N . SER B 1 119 ? 5.551 11.758 16.094 1 96.75 119 SER B N 1
ATOM 2229 C CA . SER B 1 119 ? 4.375 11.398 15.305 1 96.75 119 SER B CA 1
ATOM 2230 C C . SER B 1 119 ? 4.77 10.773 13.969 1 96.75 119 SER B C 1
ATOM 2232 O O . SER B 1 119 ? 5.867 11.023 13.469 1 96.75 119 SER B O 1
ATOM 2234 N N . SER B 1 120 ? 3.84 9.961 13.461 1 98.19 120 SER B N 1
ATOM 2235 C CA . SER B 1 120 ? 4.203 9.289 12.219 1 98.19 120 SER B CA 1
ATOM 2236 C C . SER B 1 120 ? 2.986 9.078 11.328 1 98.19 120 SER B C 1
ATOM 2238 O O . SER B 1 120 ? 1.851 9.07 11.805 1 98.19 120 SER B O 1
ATOM 2240 N N . PHE B 1 121 ? 3.311 9 10.047 1 98.62 121 PHE B N 1
ATOM 2241 C CA . PHE B 1 121 ? 2.408 8.383 9.086 1 98.62 121 PHE B CA 1
ATOM 2242 C C . PHE B 1 121 ? 2.85 6.957 8.766 1 98.62 121 PHE B C 1
ATOM 2244 O O . PHE B 1 121 ? 4.043 6.695 8.602 1 98.62 121 PHE B O 1
ATOM 2251 N N . GLU B 1 122 ? 1.87 6.012 8.719 1 98.81 122 GLU B N 1
ATOM 2252 C CA . GLU B 1 122 ? 2.094 4.691 8.141 1 98.81 122 GLU B CA 1
ATOM 2253 C C . GLU B 1 122 ? 1.74 4.672 6.656 1 98.81 122 GLU B C 1
ATOM 2255 O O . GLU B 1 122 ? 0.629 5.047 6.273 1 98.81 122 GLU B O 1
ATOM 2260 N N . VAL B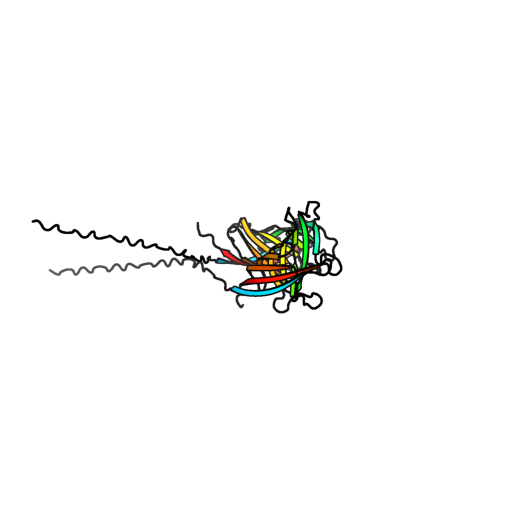 1 123 ? 2.738 4.312 5.84 1 98.75 123 VAL B N 1
ATOM 2261 C CA . VAL B 1 123 ? 2.619 4.512 4.402 1 98.75 123 VAL B CA 1
ATOM 2262 C C . VAL B 1 123 ? 2.803 3.178 3.68 1 98.75 123 VAL B C 1
ATOM 2264 O O . VAL B 1 123 ? 3.682 2.389 4.035 1 98.75 123 VAL B O 1
ATOM 2267 N N . MET B 1 124 ? 1.973 2.969 2.723 1 98.38 124 MET B N 1
ATOM 2268 C CA . MET B 1 124 ? 2.043 1.784 1.871 1 98.38 124 MET B CA 1
ATOM 2269 C C . MET B 1 124 ? 1.682 2.127 0.43 1 98.38 124 MET B C 1
ATOM 2271 O O . MET B 1 124 ? 0.77 2.92 0.187 1 98.38 124 MET B O 1
ATOM 2275 N N . GLY B 1 125 ? 2.441 1.52 -0.528 1 97.5 125 GLY B N 1
ATOM 2276 C CA . GLY B 1 125 ? 2.049 1.714 -1.915 1 97.5 125 GLY B CA 1
ATOM 2277 C C . GLY B 1 125 ? 3.184 1.479 -2.895 1 97.5 125 GLY B C 1
ATOM 2278 O O . GLY B 1 125 ? 4.34 1.341 -2.49 1 97.5 125 GLY B O 1
ATOM 2279 N N . MET B 1 126 ? 2.82 1.463 -4.133 1 95 126 MET B N 1
ATOM 2280 C CA . MET B 1 126 ? 3.791 1.268 -5.207 1 95 126 MET B CA 1
ATOM 2281 C C . MET B 1 126 ? 4.496 2.576 -5.547 1 95 126 MET B C 1
ATOM 2283 O O . MET B 1 126 ? 3.869 3.637 -5.57 1 95 126 MET B O 1
ATOM 2287 N N . ASN B 1 127 ? 5.766 2.428 -5.684 1 86.94 127 ASN B N 1
ATOM 2288 C CA . ASN B 1 127 ? 6.598 3.512 -6.195 1 86.94 127 ASN B CA 1
ATOM 2289 C C . ASN B 1 127 ? 7.238 3.148 -7.531 1 86.94 127 ASN B C 1
ATOM 2291 O O . ASN B 1 127 ? 8.047 2.223 -7.602 1 86.94 127 ASN B O 1
ATOM 2295 N N . ARG B 1 128 ? 6.742 3.852 -8.516 1 78.06 128 ARG B N 1
ATOM 2296 C CA . ARG B 1 128 ? 7.371 3.701 -9.82 1 78.06 128 ARG B CA 1
ATOM 2297 C C . ARG B 1 128 ? 8.359 4.832 -10.086 1 78.06 128 ARG B C 1
ATOM 2299 O O . ARG B 1 128 ? 8.398 5.816 -9.344 1 78.06 128 ARG B O 1
ATOM 2306 N N . ALA B 1 129 ? 9.281 4.773 -10.984 1 71.38 129 ALA B N 1
ATOM 2307 C CA . ALA B 1 129 ? 10.516 5.539 -11.125 1 71.38 129 ALA B CA 1
ATOM 2308 C C . ALA B 1 129 ? 10.234 7.035 -11.188 1 71.38 129 ALA B C 1
ATOM 2310 O O . ALA B 1 129 ? 10.859 7.82 -10.477 1 71.38 129 ALA B O 1
ATOM 2311 N N . GLN B 1 130 ? 9.203 7.52 -11.781 1 84.25 130 GLN B N 1
ATOM 2312 C CA . GLN B 1 130 ? 9.203 8.953 -12.016 1 84.25 130 GLN B CA 1
ATOM 2313 C C . GLN B 1 130 ? 8.125 9.656 -11.188 1 84.25 130 GLN B C 1
ATOM 2315 O O . GLN B 1 130 ? 8.383 10.68 -10.562 1 84.25 130 GLN B O 1
ATOM 2320 N N . GLU B 1 131 ? 6.957 9.164 -11.211 1 92.5 131 GLU B N 1
ATOM 2321 C CA . GLU B 1 131 ? 5.875 9.766 -10.438 1 92.5 131 GLU B CA 1
ATOM 2322 C C . GLU B 1 131 ? 4.84 8.719 -10.031 1 92.5 131 GLU B C 1
ATOM 2324 O O . GLU B 1 131 ? 4.789 7.629 -10.609 1 92.5 131 GLU B O 1
ATOM 2329 N N . GLY B 1 132 ? 4.129 9.07 -8.953 1 94.06 132 GLY B N 1
ATOM 2330 C CA . GLY B 1 132 ? 3.084 8.172 -8.492 1 94.06 132 GLY B CA 1
ATOM 2331 C C . GLY B 1 132 ? 2.463 8.609 -7.176 1 94.06 132 GLY B C 1
ATOM 2332 O O . GLY B 1 132 ? 2.51 9.789 -6.824 1 94.06 132 GLY B O 1
ATOM 2333 N N . GLU B 1 133 ? 1.767 7.621 -6.59 1 96.19 133 GLU B N 1
ATOM 2334 C CA . GLU B 1 133 ? 1.045 7.906 -5.352 1 96.19 133 GLU B CA 1
ATO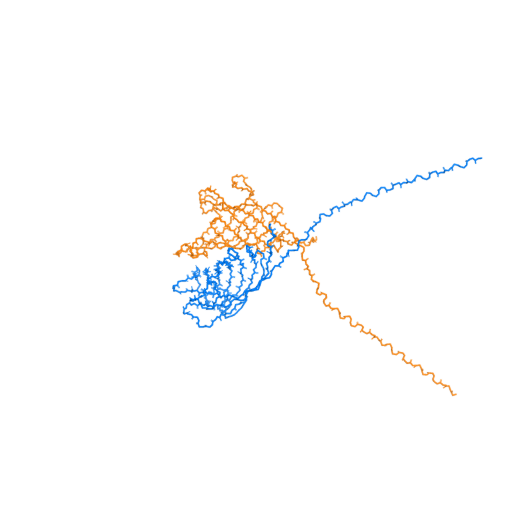M 2335 C C . GLU B 1 133 ? 1.088 6.715 -4.402 1 96.19 133 GLU B C 1
ATOM 2337 O O . GLU B 1 133 ? 1.018 5.566 -4.836 1 96.19 133 GLU B O 1
ATOM 2342 N N . MET B 1 134 ? 1.262 7.023 -3.096 1 97.88 134 MET B N 1
ATOM 2343 C CA . MET B 1 134 ? 1.168 6.039 -2.021 1 97.88 134 MET B CA 1
ATOM 2344 C C . MET B 1 134 ? 0.074 6.422 -1.029 1 97.88 134 MET B C 1
ATOM 2346 O O . MET B 1 134 ? -0.348 7.578 -0.978 1 97.88 134 MET B O 1
ATOM 2350 N N . ALA B 1 135 ? -0.29 5.422 -0.33 1 98.56 135 ALA B N 1
ATOM 2351 C CA . ALA B 1 135 ? -1.373 5.656 0.622 1 98.56 135 ALA B CA 1
ATOM 2352 C C . ALA B 1 135 ? -0.83 5.848 2.035 1 98.56 135 ALA B C 1
ATOM 2354 O O . ALA B 1 135 ? 0.128 5.18 2.434 1 98.56 135 ALA B O 1
ATOM 2355 N N . ILE B 1 136 ? -1.392 6.738 2.779 1 98.69 136 ILE B N 1
ATOM 2356 C CA . ILE B 1 136 ? -1.29 6.781 4.234 1 98.69 136 ILE B CA 1
ATOM 2357 C C . ILE B 1 136 ? -2.385 5.914 4.852 1 98.69 136 ILE B C 1
ATOM 2359 O O . ILE B 1 136 ? -3.574 6.203 4.703 1 98.69 136 ILE B O 1
ATOM 2363 N N . ILE B 1 137 ? -1.935 4.934 5.582 1 98.31 137 ILE B N 1
ATOM 2364 C CA . ILE B 1 137 ? -2.891 3.928 6.031 1 98.31 137 ILE B CA 1
ATOM 2365 C C . ILE B 1 137 ? -3.064 4.02 7.543 1 98.31 137 ILE B C 1
ATOM 2367 O O . ILE B 1 137 ? -3.789 3.221 8.141 1 98.31 137 ILE B O 1
ATOM 2371 N N . GLY B 1 138 ? -2.412 4.922 8.188 1 97.62 138 GLY B N 1
ATOM 2372 C CA . GLY B 1 138 ? -2.484 5.156 9.625 1 97.62 138 GLY B CA 1
ATOM 2373 C C . GLY B 1 138 ? -1.502 6.207 10.102 1 97.62 138 GLY B C 1
ATOM 2374 O O . GLY B 1 138 ? -0.786 6.809 9.305 1 97.62 138 GLY B O 1
ATOM 2375 N N . GLY B 1 139 ? -1.589 6.441 11.414 1 97.56 139 GLY B N 1
ATOM 2376 C CA . GLY B 1 139 ? -0.667 7.379 12.039 1 97.56 139 GLY B CA 1
ATOM 2377 C C . GLY B 1 139 ? -0.667 7.293 13.555 1 97.56 139 GLY B C 1
ATOM 2378 O O . GLY B 1 139 ? -1.549 6.668 14.148 1 97.56 139 GLY B O 1
ATOM 2379 N N . THR B 1 140 ? 0.371 7.848 14.086 1 96.62 140 THR B N 1
ATOM 2380 C CA . THR B 1 140 ? 0.512 7.887 15.539 1 96.62 140 THR B CA 1
ATOM 2381 C C . THR B 1 140 ? 0.747 9.312 16.031 1 96.62 140 THR B C 1
ATOM 2383 O O . THR B 1 140 ? 1.011 10.211 15.219 1 96.62 140 THR B O 1
ATOM 2386 N N . GLY B 1 141 ? 0.617 9.562 17.328 1 94.06 141 GLY B N 1
ATOM 2387 C CA . GLY B 1 141 ? 0.839 10.891 17.891 1 94.06 141 GLY B CA 1
ATOM 2388 C C . GLY B 1 141 ? -0.147 11.922 17.391 1 94.06 141 GLY B C 1
ATOM 2389 O O . GLY B 1 141 ? -1.36 11.711 17.438 1 94.06 141 GLY B O 1
ATOM 2390 N N . GLU B 1 142 ? 0.412 13.031 16.891 1 92.44 142 GLU B N 1
ATOM 2391 C CA . GLU B 1 142 ? -0.422 14.102 16.359 1 92.44 142 GLU B CA 1
ATOM 2392 C C . GLU B 1 142 ? -1.262 13.609 15.18 1 92.44 142 GLU B C 1
ATOM 2394 O O . GLU B 1 142 ? -2.322 14.172 14.891 1 92.44 142 GLU B O 1
ATOM 2399 N N . PHE B 1 143 ? -0.81 12.625 14.555 1 95 143 PHE B N 1
ATOM 2400 C CA . PHE B 1 143 ? -1.463 12.148 13.336 1 95 143 PHE B CA 1
ATOM 2401 C C . PHE B 1 143 ? -2.248 10.867 13.609 1 95 143 PHE B C 1
ATOM 2403 O O . PHE B 1 143 ? -2.434 10.047 12.719 1 95 143 PHE B O 1
ATOM 2410 N N . ALA B 1 144 ? -2.701 10.695 14.836 1 94.12 144 ALA B N 1
ATOM 2411 C CA . ALA B 1 144 ? -3.459 9.492 15.172 1 94.12 144 ALA B CA 1
ATOM 2412 C C . ALA B 1 144 ? -4.625 9.289 14.211 1 94.12 144 ALA B C 1
ATOM 2414 O O . ALA B 1 144 ? -5.355 10.227 13.906 1 94.12 144 ALA B O 1
ATOM 2415 N N . MET B 1 145 ? -4.711 7.98 13.648 1 94.19 145 MET B N 1
ATOM 2416 C CA . MET B 1 145 ? -5.793 7.516 12.789 1 94.19 145 MET B CA 1
ATOM 2417 C C . MET B 1 145 ? -5.758 8.227 11.438 1 94.19 145 MET B C 1
ATOM 2419 O O . MET B 1 145 ? -6.801 8.438 10.812 1 94.19 145 MET B O 1
ATOM 2423 N N . ALA B 1 146 ? -4.594 8.633 11.094 1 96.12 146 ALA B N 1
ATOM 2424 C CA . ALA B 1 146 ? -4.453 9.367 9.844 1 96.12 146 ALA B CA 1
ATOM 2425 C C . ALA B 1 146 ? -4.824 8.5 8.648 1 96.12 146 ALA B C 1
ATOM 2427 O O . ALA B 1 146 ? -4.562 7.293 8.648 1 96.12 146 ALA B O 1
ATOM 2428 N N . ARG B 1 147 ? -5.391 9.055 7.664 1 96.31 147 ARG B N 1
ATOM 2429 C CA . ARG B 1 147 ? -5.617 8.531 6.324 1 96.31 147 ARG B CA 1
ATOM 2430 C C . ARG B 1 147 ? -5.34 9.586 5.262 1 96.31 147 ARG B C 1
ATOM 2432 O O . ARG B 1 147 ? -5.629 10.766 5.465 1 96.31 147 ARG B O 1
ATOM 2439 N N . GLY B 1 148 ? -4.746 9.188 4.203 1 97.12 148 GLY B N 1
ATOM 2440 C CA . GLY B 1 148 ? -4.391 10.156 3.18 1 97.12 148 GLY B CA 1
ATOM 2441 C C . GLY B 1 148 ? -3.553 9.562 2.061 1 97.12 148 GLY B C 1
ATOM 2442 O O . GLY B 1 148 ? -3.586 8.359 1.827 1 97.12 148 GLY B O 1
ATOM 2443 N N . THR B 1 149 ? -2.93 10.477 1.295 1 97.69 149 THR B N 1
ATOM 2444 C CA . THR B 1 149 ? -2.092 10.07 0.171 1 97.69 149 THR B CA 1
ATOM 2445 C C . THR B 1 149 ? -0.822 10.914 0.111 1 97.69 149 THR B C 1
ATOM 2447 O O . THR B 1 149 ? -0.799 12.047 0.601 1 97.69 149 THR B O 1
ATOM 2450 N N . ILE B 1 150 ? 0.13 10.305 -0.413 1 98.25 150 ILE B N 1
ATOM 2451 C CA . ILE B 1 150 ? 1.372 10.977 -0.774 1 98.25 150 ILE B CA 1
ATOM 2452 C C . ILE B 1 150 ? 1.606 10.859 -2.279 1 98.25 150 ILE B C 1
ATOM 2454 O O . ILE B 1 150 ? 1.881 9.766 -2.785 1 98.25 150 ILE B O 1
ATOM 2458 N N . LYS B 1 151 ? 1.501 11.977 -2.957 1 97.56 151 LYS B N 1
ATOM 2459 C CA . LYS B 1 151 ? 1.942 12.023 -4.348 1 97.56 151 LYS B CA 1
ATOM 2460 C C . LYS B 1 151 ? 3.43 12.352 -4.445 1 97.56 151 LYS B C 1
ATOM 2462 O O . LYS B 1 151 ? 3.928 13.219 -3.721 1 97.56 151 LYS B O 1
ATOM 2467 N N . TYR B 1 152 ? 4.098 11.641 -5.273 1 97 152 TYR B N 1
ATOM 2468 C CA . TYR B 1 152 ? 5.531 11.906 -5.379 1 97 152 TYR B CA 1
ATOM 2469 C C . TYR B 1 152 ? 5.941 12.109 -6.832 1 97 152 TYR B C 1
ATOM 2471 O O . TYR B 1 152 ? 5.305 11.578 -7.746 1 97 152 TYR B O 1
ATOM 2479 N N . ARG B 1 153 ? 6.98 12.891 -7.016 1 96.69 153 ARG B N 1
ATOM 2480 C CA . ARG B 1 153 ? 7.617 13.141 -8.305 1 96.69 153 ARG B CA 1
ATOM 2481 C C . ARG B 1 153 ? 9.133 13.25 -8.156 1 96.69 153 ARG B C 1
ATOM 2483 O O . ARG B 1 153 ? 9.625 14.07 -7.383 1 96.69 153 ARG B O 1
ATOM 2490 N N . ALA B 1 154 ? 9.781 12.477 -8.977 1 95.5 154 ALA B N 1
ATOM 2491 C CA . ALA B 1 154 ? 11.242 12.539 -8.953 1 95.5 154 ALA B CA 1
ATOM 2492 C C . ALA B 1 154 ? 11.742 13.859 -9.523 1 95.5 154 ALA B C 1
ATOM 2494 O O . ALA B 1 154 ? 11.258 14.32 -10.562 1 95.5 154 ALA B O 1
ATOM 2495 N N . LEU B 1 155 ? 12.68 14.422 -8.797 1 95.25 155 LEU B N 1
ATOM 2496 C CA . LEU B 1 155 ? 13.336 15.602 -9.344 1 95.25 155 LEU B CA 1
ATOM 2497 C C . LEU B 1 155 ? 14.391 15.203 -10.367 1 95.25 155 LEU B C 1
ATOM 2499 O O . LEU B 1 155 ? 14.977 14.117 -10.281 1 95.25 155 LEU B O 1
ATOM 2503 N N . ALA B 1 156 ? 14.617 16.078 -11.227 1 89.75 156 ALA B N 1
ATOM 2504 C CA . ALA B 1 156 ? 15.602 15.812 -12.273 1 89.75 156 ALA B CA 1
ATOM 2505 C C . ALA B 1 156 ? 17.016 16.031 -11.75 1 89.75 156 ALA B C 1
ATOM 2507 O O . ALA B 1 156 ? 17.25 16.875 -10.883 1 89.75 156 ALA B O 1
ATOM 2508 N N . ASN B 1 157 ? 18.016 15.195 -12.32 1 84.38 157 ASN B N 1
ATOM 2509 C CA . ASN B 1 157 ? 19.469 15.328 -12.188 1 84.38 157 ASN B CA 1
ATOM 2510 C C . ASN B 1 157 ? 19.891 15.305 -10.727 1 84.38 157 ASN B C 1
ATOM 2512 O O . ASN B 1 157 ? 20.609 16.203 -10.273 1 84.38 157 ASN B O 1
ATOM 2516 N N . PRO B 1 158 ? 19.547 14.305 -10.078 1 81 158 PRO B N 1
ATOM 2517 C CA . PRO B 1 158 ? 20.094 14.18 -8.727 1 81 158 PRO B CA 1
ATOM 2518 C C . PRO B 1 158 ? 21.578 13.852 -8.719 1 81 158 PRO B C 1
ATOM 2520 O O . PRO B 1 158 ? 22.125 13.414 -9.742 1 81 158 PRO B O 1
ATOM 2523 N N . PRO B 1 159 ? 22.25 14.172 -7.566 1 81.12 159 PRO B N 1
ATOM 2524 C CA . PRO B 1 159 ? 23.609 13.664 -7.461 1 81.12 159 PRO B CA 1
ATOM 2525 C C . PRO B 1 159 ? 23.703 12.164 -7.723 1 81.12 159 PRO B C 1
ATOM 2527 O O . PRO B 1 159 ? 22.734 11.438 -7.523 1 81.12 159 PRO B O 1
ATOM 2530 N N . PRO B 1 160 ? 24.859 11.688 -8.258 1 83.69 160 PRO B N 1
ATOM 2531 C CA . PRO B 1 160 ? 25.016 10.258 -8.539 1 83.69 160 PRO B CA 1
ATOM 2532 C C . PRO B 1 160 ? 24.703 9.383 -7.324 1 83.69 160 PRO B C 1
ATOM 2534 O O . PRO B 1 160 ? 25.125 9.703 -6.207 1 83.69 160 PRO B O 1
ATOM 2537 N N . GLY B 1 161 ? 23.984 8.336 -7.527 1 86.94 161 GLY B N 1
ATOM 2538 C CA . GLY B 1 161 ? 23.672 7.387 -6.473 1 86.94 161 GLY B CA 1
ATOM 2539 C C . GLY B 1 161 ? 22.562 7.855 -5.559 1 86.94 161 GLY B C 1
ATOM 2540 O O . GLY B 1 161 ? 22.25 7.207 -4.559 1 86.94 161 GLY B O 1
ATOM 2541 N N . GLN B 1 162 ? 22 9.016 -5.977 1 91.44 162 GLN B N 1
ATOM 2542 C CA . GLN B 1 162 ? 20.953 9.578 -5.121 1 91.44 162 GLN B CA 1
ATOM 2543 C C . GLN B 1 162 ? 19.688 9.867 -5.918 1 91.44 162 GLN B C 1
ATOM 2545 O O . GLN B 1 162 ? 19.719 9.93 -7.148 1 91.44 162 GLN B O 1
ATOM 2550 N N . SER B 1 163 ? 18.641 9.82 -5.25 1 93.75 163 SER B N 1
ATOM 2551 C CA . SER B 1 163 ? 17.359 10.273 -5.801 1 93.75 163 SER B CA 1
ATOM 2552 C C . SER B 1 163 ? 16.641 11.211 -4.836 1 93.75 163 SER B C 1
ATOM 2554 O O . SER B 1 163 ? 16.75 11.047 -3.617 1 93.75 163 SER B O 1
ATOM 2556 N N . ILE B 1 164 ? 16.047 12.266 -5.41 1 96.5 164 ILE B N 1
ATOM 2557 C CA . ILE B 1 164 ? 15.203 13.188 -4.652 1 96.5 164 ILE B CA 1
ATOM 2558 C C . ILE B 1 164 ? 13.797 13.211 -5.25 1 96.5 164 ILE B C 1
ATOM 2560 O O . ILE B 1 164 ? 13.633 13.414 -6.457 1 96.5 164 ILE B O 1
ATOM 2564 N N . LYS B 1 165 ? 12.836 12.992 -4.383 1 97.19 165 LYS B N 1
ATOM 2565 C CA . LYS B 1 165 ? 11.445 13.023 -4.824 1 97.19 165 LYS B CA 1
ATOM 2566 C C . LYS B 1 165 ? 10.641 14.055 -4.035 1 97.19 165 LYS B C 1
ATOM 2568 O O . LYS B 1 165 ? 10.719 14.102 -2.807 1 97.19 165 LYS B O 1
ATOM 2573 N N . GLU B 1 166 ? 9.953 14.891 -4.82 1 98.25 166 GLU B N 1
ATOM 2574 C CA . GLU B 1 166 ? 8.984 15.781 -4.18 1 98.25 166 GLU B CA 1
ATOM 2575 C C . GLU B 1 166 ? 7.77 15 -3.684 1 98.25 166 GLU B C 1
ATOM 2577 O O . GLU B 1 166 ? 7.223 14.164 -4.406 1 98.25 166 GLU B O 1
ATOM 2582 N N . LEU B 1 167 ? 7.422 15.273 -2.418 1 98.44 167 LEU B N 1
ATOM 2583 C CA . LEU B 1 167 ? 6.25 14.672 -1.798 1 98.44 167 LEU B CA 1
ATOM 2584 C C . LEU B 1 167 ? 5.16 15.711 -1.567 1 98.44 167 LEU B C 1
ATOM 2586 O O . LEU B 1 167 ? 5.398 16.734 -0.917 1 98.44 167 LEU B O 1
ATOM 2590 N N . ASN B 1 168 ? 4.004 15.453 -2.125 1 98.5 168 ASN B N 1
ATOM 2591 C CA . ASN B 1 168 ? 2.791 16.188 -1.77 1 98.5 168 ASN B CA 1
ATOM 2592 C C . ASN B 1 168 ? 1.856 15.336 -0.91 1 98.5 168 ASN B C 1
ATOM 2594 O O . ASN B 1 168 ? 1.232 14.398 -1.406 1 98.5 168 ASN B O 1
ATOM 2598 N N . ILE B 1 169 ? 1.804 15.727 0.349 1 98.38 169 ILE B N 1
ATOM 2599 C CA . ILE B 1 169 ? 1.091 14.938 1.346 1 98.38 169 ILE B CA 1
ATOM 2600 C C . ILE B 1 169 ? -0.26 15.578 1.646 1 98.38 169 ILE B C 1
ATOM 2602 O O . ILE B 1 169 ? -0.331 16.766 1.958 1 98.38 169 ILE B O 1
ATOM 2606 N N . HIS B 1 170 ? -1.284 14.844 1.522 1 96.75 170 HIS B N 1
ATOM 2607 C CA . HIS B 1 170 ? -2.637 15.227 1.906 1 96.75 170 HIS B CA 1
ATOM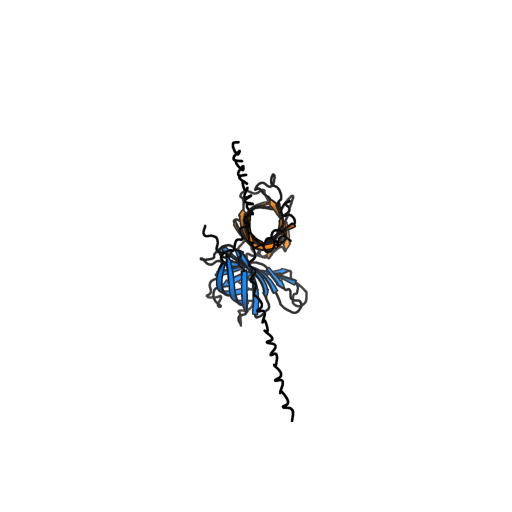 2608 C C . HIS B 1 170 ? -3.271 14.18 2.816 1 96.75 170 HIS B C 1
ATOM 2610 O O . HIS B 1 170 ? -3.441 13.031 2.416 1 96.75 170 HIS B O 1
ATOM 2616 N N . ALA B 1 171 ? -3.588 14.625 4.055 1 95.75 171 ALA B N 1
ATOM 2617 C CA . ALA B 1 171 ? -4.121 13.641 4.992 1 95.75 171 ALA B CA 1
ATOM 2618 C C . ALA B 1 171 ? -5.137 14.273 5.934 1 95.75 171 ALA B C 1
ATOM 2620 O O . ALA B 1 171 ? -5.141 15.492 6.125 1 95.75 171 ALA B O 1
ATOM 2621 N N . PHE B 1 172 ? -5.996 13.406 6.426 1 92.94 172 PHE B N 1
ATOM 2622 C CA . PHE B 1 172 ? -6.867 13.719 7.555 1 92.94 172 PHE B CA 1
ATOM 2623 C C . PHE B 1 172 ? -6.445 12.938 8.797 1 92.94 172 PHE B C 1
ATOM 2625 O O . PHE B 1 172 ? -5.949 11.82 8.688 1 92.94 172 PHE B O 1
ATOM 2632 N N . TYR B 1 173 ? -6.57 13.539 9.906 1 92.56 173 TYR B N 1
ATOM 2633 C CA . TYR B 1 173 ? -6.258 12.867 11.156 1 92.56 173 TYR B CA 1
ATOM 2634 C C . TYR B 1 173 ? -7.16 13.359 12.281 1 92.56 173 TYR B C 1
ATOM 2636 O O . TYR B 1 173 ? -7.789 14.422 12.164 1 92.56 173 TYR B O 1
ATOM 2644 N N . VAL B 1 174 ? -7.305 12.5 13.32 1 87.88 174 VAL B N 1
ATOM 2645 C CA . VAL B 1 174 ? -8.203 12.812 14.43 1 87.88 174 VAL B CA 1
ATOM 2646 C C . VAL B 1 174 ? -7.441 13.562 15.516 1 87.88 174 VAL B C 1
ATOM 2648 O O . VAL B 1 174 ? -6.363 13.141 15.938 1 87.88 174 VAL B O 1
ATOM 2651 N N . LYS B 1 175 ? -7.992 14.68 15.844 1 75.69 175 LYS B N 1
ATOM 2652 C CA . LYS B 1 175 ? -7.406 15.43 16.953 1 75.69 175 LYS B CA 1
ATOM 2653 C C . LYS B 1 175 ? -7.723 14.773 18.297 1 75.69 175 LYS B C 1
ATOM 2655 O O . LYS B 1 175 ? -8.867 14.398 18.547 1 75.69 175 LYS B O 1
ATOM 2660 N N . PRO B 1 176 ? -6.551 14.312 18.922 1 60.84 176 PRO B N 1
ATOM 2661 C CA . PRO B 1 176 ? -6.855 13.773 20.25 1 60.84 176 PRO B CA 1
ATOM 2662 C C . PRO B 1 176 ? -7.703 14.719 21.094 1 60.84 176 PRO B C 1
ATOM 2664 O O . PRO B 1 176 ? -7.602 15.938 20.953 1 60.84 176 PRO B O 1
ATOM 2667 N N . ALA B 1 177 ? -8.875 14.109 21.516 1 52.62 177 ALA B N 1
ATOM 2668 C CA . ALA B 1 177 ? -9.625 14.914 22.484 1 52.62 177 ALA B CA 1
ATOM 2669 C C . ALA B 1 177 ? -8.688 15.609 23.469 1 52.62 177 ALA B C 1
ATOM 2671 O O . ALA B 1 177 ? -7.613 15.094 23.781 1 52.62 177 ALA B O 1
ATOM 2672 N N . ALA B 1 178 ? -8.523 16.891 23.25 1 47.06 178 ALA B N 1
ATOM 2673 C CA . ALA B 1 178 ? -7.789 17.547 24.344 1 47.06 178 ALA B CA 1
ATOM 2674 C C . ALA B 1 178 ? -7.996 16.812 25.656 1 47.06 178 ALA B C 1
ATOM 2676 O O . ALA B 1 178 ? -9.133 16.547 26.062 1 47.06 178 ALA B O 1
ATOM 2677 N N . LEU B 1 179 ? -7.113 15.82 25.938 1 37.28 179 LEU B N 1
ATOM 2678 C CA . LEU B 1 179 ? -7.227 15.461 27.344 1 37.28 179 LEU B CA 1
ATOM 2679 C C . LEU B 1 179 ? -7.234 16.703 28.219 1 37.28 179 LEU B C 1
ATOM 2681 O O . LEU B 1 179 ? -6.48 17.641 27.984 1 37.28 179 LEU B O 1
#

Nearest PDB structures (foldseek):
  6ooc-assembly1_B  TM=8.761E-01  e=8.474E-14  Glycyrrhiza echinata
  6ooc-assembly1_C  TM=9.149E-01  e=6.268E-13  Glycyrrhiza echinata
  6ooc-assembly1_A  TM=8.904E-01  e=6.268E-13  Glycyrrhiza echinata
  8th2-assembly1_C  TM=9.018E-01  e=9.507E-12  Pisum sativum
  7x86-assembly1_A  TM=6.424E-01  e=6.258E-05  Micromonospora sp.

Sequence (358 aa):
MGRPSRVLPIILVLHFILSMASPSLSCVIPCESEINLRLYLHQIAAGSGTNQVAIVASNQPAGFGTTAVNDWTVIDGPNPGTATIVARTKGMHVQADVGGPGWFNYFSMVFEDARRRGSSFEVMGMNRAQEGEMAIIGGTGEFAMARGTIKYRALANPPPGQSIKELNIHAFYVKPAALMGRPSRVLPIILVLHFILSMASPSLSCVIPCESEINLRLYLHQIAAGSGTNQVAIVASNQPAGFGTTAVNDWTVIDGPNPGTATIVARTKGMHVQADVGGPGWFNYFSMVFEDARRRGSSFEVMGMNRAQEGEMAIIGGTGEFAMARGTIKYRALANPPPGQSIKELNIHAFYVKPAAL

Solvent-accessible surface area (backbone atoms only — not comparable to full-atom values): 18768 Å² total; per-residue (Å²): 135,84,77,82,79,79,80,74,80,80,78,81,78,77,78,77,75,75,74,71,76,62,76,73,78,65,59,52,78,83,61,69,45,78,50,77,48,70,38,20,40,43,41,26,70,45,72,88,74,48,27,44,44,78,71,37,86,39,90,42,66,67,32,34,58,22,26,31,26,27,42,25,41,24,21,68,41,91,46,78,91,74,36,51,73,36,28,31,35,26,24,38,37,30,29,70,23,78,92,33,76,24,31,38,35,43,30,26,40,37,27,61,33,90,91,45,53,75,14,23,39,30,35,42,35,53,46,44,84,56,52,47,54,31,38,29,52,11,6,18,69,77,30,23,45,16,39,38,36,33,38,37,35,50,53,82,84,48,62,85,54,40,46,41,27,42,32,43,36,42,36,37,19,35,59,71,73,81,123,138,81,79,82,79,77,77,75,82,80,77,80,76,77,78,78,77,76,74,73,74,64,78,71,81,74,80,80,78,77,52,27,41,78,48,76,48,72,37,21,40,42,40,28,70,46,69,90,76,48,29,44,48,76,79,36,87,40,90,42,67,66,32,32,41,21,26,29,41,38,54,24,42,25,21,68,40,93,45,77,90,76,36,50,76,37,29,31,35,46,36,38,36,28,27,21,22,73,90,31,78,24,29,25,35,43,31,35,38,38,27,62,33,89,90,45,53,77,13,26,39,32,35,40,30,50,44,43,86,53,54,46,47,26,12,22,52,24,31,33,68,77,29,24,70,16,36,17,35,35,35,36,36,50,52,80,86,48,60,85,52,39,46,40,27,42,31,43,35,42,36,37,20,37,62,72,70,80,123

Radius of gyration: 30.3 Å; Cα contacts (8 Å, |Δi|>4): 913; chains: 2; bounding box: 103×105×88 Å